Protein AF-A0A7I7QFI6-F1 (afdb_monomer_lite)

Structure (mmCIF, N/CA/C/O backbone):
data_AF-A0A7I7QFI6-F1
#
_entry.id   AF-A0A7I7QFI6-F1
#
loop_
_atom_site.group_PDB
_atom_site.id
_atom_site.type_symbol
_atom_site.label_atom_id
_atom_site.label_alt_id
_atom_site.label_comp_id
_atom_site.label_asym_id
_atom_site.label_entity_id
_atom_site.label_seq_id
_atom_site.pdbx_PDB_ins_code
_atom_site.Cartn_x
_atom_site.Cartn_y
_atom_site.Cartn_z
_atom_site.occupancy
_atom_site.B_iso_or_equiv
_atom_site.auth_seq_id
_atom_site.auth_comp_id
_atom_site.auth_asym_id
_atom_site.auth_atom_id
_atom_site.pdbx_PDB_model_num
ATOM 1 N N . MET A 1 1 ? 10.145 26.259 -17.232 1.00 40.12 1 MET A N 1
ATOM 2 C CA . MET A 1 1 ? 8.789 25.990 -16.699 1.00 40.12 1 MET A CA 1
ATOM 3 C C . MET A 1 1 ? 8.577 24.484 -16.682 1.00 40.12 1 MET A C 1
ATOM 5 O O . MET A 1 1 ? 8.785 23.851 -17.707 1.00 40.12 1 MET A O 1
ATOM 9 N N . ARG A 1 2 ? 8.274 23.897 -15.518 1.00 49.97 2 ARG A N 1
ATOM 10 C CA . ARG A 1 2 ? 8.031 22.451 -15.357 1.00 49.97 2 ARG A CA 1
ATOM 11 C C . ARG A 1 2 ? 6.592 22.173 -15.803 1.00 49.97 2 ARG A C 1
ATOM 13 O O . ARG A 1 2 ? 5.694 22.832 -15.289 1.00 49.97 2 ARG A O 1
ATOM 20 N N . GLN A 1 3 ? 6.377 21.270 -16.761 1.00 49.00 3 GLN A N 1
ATOM 21 C CA . GLN A 1 3 ? 5.013 20.886 -17.136 1.00 49.00 3 GLN A CA 1
ATOM 22 C C . GLN A 1 3 ? 4.331 20.187 -15.945 1.00 49.00 3 GLN A C 1
ATOM 24 O O . GLN A 1 3 ? 4.987 19.384 -15.274 1.00 49.00 3 GLN A O 1
ATOM 29 N N . PRO A 1 4 ? 3.060 20.507 -15.644 1.00 54.34 4 PRO A N 1
ATOM 30 C CA . PRO A 1 4 ? 2.305 19.799 -14.617 1.00 54.34 4 PRO A CA 1
ATOM 31 C C . PRO A 1 4 ? 2.143 18.332 -15.028 1.00 54.34 4 PRO A C 1
ATOM 33 O O . PRO A 1 4 ? 1.830 18.041 -16.182 1.00 54.34 4 PRO A O 1
ATOM 36 N N . VAL A 1 5 ? 2.384 17.402 -14.099 1.00 63.78 5 VAL A N 1
ATOM 37 C CA . VAL A 1 5 ? 2.100 15.986 -14.345 1.00 63.78 5 VAL A CA 1
ATOM 38 C C . VAL A 1 5 ? 0.590 15.817 -14.348 1.00 63.78 5 VAL A C 1
ATOM 40 O O . VAL A 1 5 ? -0.076 16.108 -13.357 1.00 63.78 5 VAL A O 1
ATOM 43 N N . ASP A 1 6 ? 0.051 15.350 -15.469 1.00 77.31 6 ASP A N 1
ATOM 44 C CA . ASP A 1 6 ? -1.368 15.047 -15.578 1.00 77.31 6 ASP A CA 1
ATOM 45 C C . ASP A 1 6 ? -1.687 13.732 -14.850 1.00 77.31 6 ASP A C 1
ATOM 47 O O . ASP A 1 6 ? -1.666 12.647 -15.434 1.00 77.31 6 ASP A O 1
ATOM 51 N N . THR A 1 7 ? -1.959 13.823 -13.547 1.00 84.50 7 THR A N 1
ATOM 52 C CA . THR A 1 7 ? -2.405 12.682 -12.734 1.00 84.50 7 THR A CA 1
ATOM 53 C C . THR A 1 7 ? -3.861 12.300 -13.006 1.00 84.50 7 THR A C 1
ATOM 55 O O . THR A 1 7 ? -4.284 11.206 -12.624 1.00 84.50 7 THR A O 1
ATOM 58 N N . SER A 1 8 ? -4.629 13.146 -13.709 1.00 85.81 8 SER A N 1
ATOM 59 C CA . SER A 1 8 ? -6.053 12.912 -13.976 1.00 85.81 8 SER A CA 1
ATOM 60 C C . SER A 1 8 ? -6.285 11.668 -14.838 1.00 85.81 8 SER A C 1
ATOM 62 O O . SER A 1 8 ? -7.269 10.953 -14.635 1.00 85.81 8 SER A O 1
ATOM 64 N N . ARG A 1 9 ? -5.320 11.323 -15.701 1.00 92.12 9 ARG A N 1
ATOM 65 C CA . ARG A 1 9 ? -5.340 10.109 -16.534 1.00 92.12 9 ARG A CA 1
ATOM 66 C C . ARG A 1 9 ? -5.406 8.802 -15.739 1.00 92.12 9 ARG A C 1
ATOM 68 O O . ARG A 1 9 ? -5.869 7.795 -16.265 1.00 92.12 9 ARG A O 1
ATOM 75 N N . PHE A 1 10 ? -4.951 8.795 -14.483 1.00 95.50 10 PHE A N 1
ATOM 76 C CA . PHE A 1 10 ? -4.969 7.604 -13.626 1.00 95.50 10 PHE A CA 1
ATOM 77 C C . PHE A 1 10 ? -6.258 7.466 -12.814 1.00 95.50 10 PHE A C 1
ATOM 79 O O . PHE A 1 10 ? -6.498 6.418 -12.214 1.00 95.50 10 PHE A O 1
ATOM 86 N N . ARG A 1 11 ? -7.112 8.493 -12.807 1.00 94.50 11 ARG A N 1
ATOM 87 C CA . ARG A 1 11 ? -8.367 8.495 -12.051 1.00 94.50 11 ARG A CA 1
ATOM 88 C C . ARG A 1 11 ? -9.310 7.341 -12.429 1.00 94.50 11 ARG A C 1
ATOM 90 O O . ARG A 1 11 ? -9.847 6.736 -11.503 1.00 94.50 11 ARG A O 1
ATOM 97 N N . PRO A 1 12 ? -9.499 6.970 -13.714 1.00 96.19 12 PRO A N 1
ATOM 98 C CA . PRO A 1 12 ? -10.343 5.825 -14.066 1.00 96.19 12 PRO A CA 1
ATOM 99 C C . PRO A 1 12 ? -9.809 4.499 -13.512 1.00 96.19 12 PRO A C 1
ATOM 101 O O . PRO A 1 12 ? -10.585 3.690 -13.005 1.00 96.19 12 PRO A O 1
ATOM 104 N N . LEU A 1 13 ? -8.485 4.297 -13.553 1.00 96.56 13 LEU A N 1
ATOM 105 C CA . LEU A 1 13 ? -7.834 3.117 -12.978 1.00 96.56 13 LEU A CA 1
ATOM 106 C C . LEU A 1 13 ? -8.049 3.067 -11.463 1.00 96.56 13 LEU A C 1
ATOM 108 O O . LEU A 1 13 ? -8.511 2.051 -10.951 1.00 96.56 13 LEU A O 1
ATOM 112 N N . ALA A 1 14 ? -7.758 4.168 -10.764 1.00 97.31 14 ALA A N 1
ATOM 113 C CA . ALA A 1 14 ? -7.923 4.260 -9.317 1.00 97.31 14 ALA A CA 1
ATOM 114 C C . ALA A 1 14 ? -9.367 3.969 -8.897 1.00 97.31 14 ALA A C 1
ATOM 116 O O . ALA A 1 14 ? -9.587 3.142 -8.021 1.00 97.31 14 ALA A O 1
ATOM 117 N N . HIS A 1 15 ? -10.344 4.594 -9.562 1.00 96.62 15 HIS A N 1
ATOM 118 C CA . HIS A 1 15 ? -11.765 4.384 -9.287 1.00 96.62 15 HIS A CA 1
ATOM 119 C C . HIS A 1 15 ? -12.165 2.917 -9.474 1.00 96.62 15 HIS A C 1
ATOM 121 O O . HIS A 1 15 ? -12.796 2.328 -8.600 1.00 96.62 15 HIS A O 1
ATOM 127 N N . THR A 1 16 ? -11.794 2.330 -10.614 1.00 97.00 16 THR A N 1
ATOM 128 C CA . THR A 1 16 ? -12.190 0.961 -10.971 1.00 97.00 16 THR A CA 1
ATOM 129 C C . THR A 1 16 ? -11.594 -0.051 -10.000 1.00 97.00 16 THR A C 1
ATOM 131 O O . THR A 1 16 ? -12.309 -0.916 -9.506 1.00 97.00 16 THR A O 1
ATOM 134 N N . VAL A 1 17 ? -10.303 0.083 -9.679 1.00 98.12 17 VAL A N 1
ATOM 135 C CA . VAL A 1 17 ? -9.615 -0.824 -8.750 1.00 98.12 17 VAL A CA 1
ATOM 136 C C . VAL A 1 17 ? -10.116 -0.640 -7.321 1.00 98.12 17 VAL A C 1
ATOM 138 O O . VAL A 1 17 ? -10.355 -1.635 -6.649 1.00 98.12 17 VAL A O 1
ATOM 141 N N . ALA A 1 18 ? -10.299 0.604 -6.863 1.00 97.44 18 ALA A N 1
ATOM 142 C CA . ALA A 1 18 ? -10.762 0.899 -5.508 1.00 97.44 18 ALA A CA 1
ATOM 143 C C . ALA A 1 18 ? -12.232 0.507 -5.269 1.00 97.44 18 ALA A C 1
ATOM 145 O O . ALA A 1 18 ? -12.661 0.427 -4.120 1.00 97.44 18 ALA A O 1
ATOM 146 N N . GLY A 1 19 ? -13.021 0.337 -6.338 1.00 96.56 19 GLY A N 1
ATOM 147 C CA . GLY A 1 19 ? -14.469 0.120 -6.263 1.00 96.56 19 GLY A CA 1
ATOM 148 C C . GLY A 1 19 ? -15.252 1.338 -5.755 1.00 96.56 19 GLY A C 1
ATOM 149 O O . GLY A 1 19 ? -1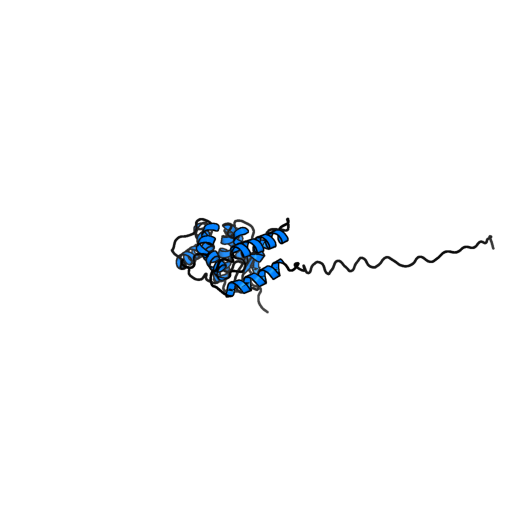6.436 1.225 -5.445 1.00 96.56 19 GLY A O 1
ATOM 150 N N . LYS A 1 20 ? -14.601 2.501 -5.643 1.00 94.62 20 LYS A N 1
ATOM 151 C CA . LYS A 1 20 ? -15.190 3.758 -5.173 1.00 94.62 20 LYS A CA 1
ATOM 152 C C . LYS A 1 20 ? -14.461 4.962 -5.781 1.00 94.62 20 LYS A C 1
ATOM 154 O O . LYS A 1 20 ? -13.307 4.830 -6.197 1.00 94.62 20 LYS A O 1
ATOM 159 N N . PRO A 1 21 ? -15.079 6.155 -5.802 1.00 94.56 21 PRO A N 1
ATOM 160 C CA . PRO A 1 21 ? -14.396 7.369 -6.228 1.00 94.56 21 PRO A CA 1
ATOM 161 C C . PRO A 1 21 ? -13.148 7.642 -5.378 1.00 94.56 21 PRO A C 1
ATOM 163 O O . PRO A 1 21 ? -13.246 7.814 -4.167 1.00 94.56 21 PRO A O 1
ATOM 166 N N . ILE A 1 22 ? -11.989 7.711 -6.034 1.00 94.88 22 ILE A N 1
ATOM 167 C CA . ILE A 1 22 ? -10.711 8.113 -5.441 1.00 94.88 22 ILE A CA 1
ATOM 168 C C . ILE A 1 22 ? -10.043 9.154 -6.337 1.00 94.88 22 ILE A C 1
ATOM 170 O O . ILE A 1 22 ? -10.088 9.057 -7.569 1.00 94.88 22 ILE A O 1
ATOM 174 N N . GLN A 1 23 ? -9.432 10.165 -5.720 1.00 95.31 23 GLN A N 1
ATOM 175 C CA . GLN A 1 23 ? -8.626 11.156 -6.431 1.00 95.31 23 GLN A CA 1
ATOM 176 C C . GLN A 1 23 ? -7.194 10.653 -6.629 1.00 95.31 23 GLN A C 1
ATOM 178 O O . GLN A 1 23 ? -6.670 9.909 -5.808 1.00 95.31 23 GLN A O 1
ATOM 183 N N . VAL A 1 24 ? -6.537 11.089 -7.705 1.00 96.94 24 VAL A N 1
ATOM 184 C CA . VAL A 1 24 ? -5.101 10.856 -7.906 1.00 96.94 24 VAL A CA 1
ATOM 185 C C . VAL A 1 24 ? -4.419 12.205 -8.049 1.00 96.94 24 VAL A C 1
ATOM 187 O O . VAL A 1 24 ? -4.731 12.973 -8.963 1.00 96.94 24 VAL A O 1
ATOM 190 N N . ILE A 1 25 ? -3.504 12.496 -7.133 1.00 95.62 25 ILE A N 1
ATOM 191 C CA . ILE A 1 25 ? -2.885 13.811 -6.973 1.00 95.62 25 ILE A CA 1
ATOM 192 C C . ILE A 1 25 ? -1.365 13.640 -7.006 1.00 95.62 25 ILE A C 1
ATOM 194 O O . ILE A 1 25 ? -0.829 12.629 -6.549 1.00 95.62 25 ILE A O 1
ATOM 198 N N . GLU A 1 26 ? -0.659 14.624 -7.562 1.00 94.31 26 GLU A N 1
ATOM 199 C CA . GLU A 1 26 ? 0.800 14.662 -7.479 1.00 94.31 26 GLU A CA 1
ATOM 200 C C . GLU A 1 26 ? 1.227 14.823 -6.008 1.00 94.31 26 GLU A C 1
ATOM 202 O O . GLU A 1 26 ? 0.830 15.770 -5.328 1.00 94.31 26 GLU A O 1
ATOM 207 N N . GLY A 1 27 ? 2.016 13.872 -5.515 1.00 91.06 27 GLY A N 1
ATOM 208 C CA . GLY A 1 27 ? 2.590 13.878 -4.175 1.00 91.06 27 GLY A CA 1
ATOM 209 C C . GLY A 1 27 ? 3.952 14.568 -4.140 1.00 91.06 27 GLY A C 1
ATOM 210 O O . GLY A 1 27 ? 4.690 14.581 -5.124 1.00 91.06 27 GLY A O 1
ATOM 211 N N . ASN A 1 28 ? 4.297 15.123 -2.980 1.00 89.62 28 ASN A N 1
ATOM 212 C CA . ASN A 1 28 ? 5.610 15.712 -2.700 1.00 89.62 28 ASN A CA 1
ATOM 213 C C . ASN A 1 28 ? 6.589 14.737 -2.025 1.00 89.62 28 ASN A C 1
ATOM 215 O O . ASN A 1 28 ? 7.752 15.083 -1.831 1.00 89.62 28 ASN A O 1
ATOM 219 N N . GLU A 1 29 ? 6.113 13.559 -1.629 1.00 92.75 29 GLU A N 1
ATOM 220 C CA . GLU A 1 29 ? 6.935 12.513 -1.032 1.00 92.75 29 GLU A CA 1
ATOM 221 C C . GLU A 1 29 ? 7.596 11.635 -2.098 1.00 92.75 29 GLU A C 1
ATOM 223 O O . GLU A 1 29 ? 7.206 11.662 -3.261 1.00 92.75 29 GLU A O 1
ATOM 228 N N . GLU A 1 30 ? 8.590 10.847 -1.690 1.00 93.31 30 GLU A N 1
ATOM 229 C CA . GLU A 1 30 ? 9.342 9.949 -2.573 1.00 93.31 30 GLU A CA 1
ATOM 230 C C . GLU A 1 30 ? 8.534 8.722 -3.013 1.00 93.31 30 GLU A C 1
ATOM 232 O O . GLU A 1 30 ? 8.628 8.295 -4.161 1.00 93.31 30 GLU A O 1
ATOM 237 N N . LEU A 1 31 ? 7.704 8.179 -2.118 1.00 96.69 31 LEU A N 1
ATOM 238 C CA . LEU A 1 31 ? 6.892 6.990 -2.360 1.00 96.69 31 LEU A CA 1
ATOM 239 C C . LEU A 1 31 ? 5.408 7.345 -2.408 1.00 96.69 31 LEU A C 1
ATOM 241 O O . LEU A 1 31 ? 4.936 8.227 -1.689 1.00 96.69 31 LEU A O 1
ATOM 245 N N . ALA A 1 32 ? 4.655 6.619 -3.235 1.00 97.62 32 ALA A N 1
ATOM 246 C CA . ALA A 1 32 ? 3.210 6.788 -3.295 1.00 97.62 32 ALA A CA 1
ATOM 247 C C . ALA A 1 32 ? 2.540 6.348 -1.988 1.00 97.62 32 ALA A C 1
ATOM 249 O O . ALA A 1 32 ? 2.990 5.404 -1.342 1.00 97.62 32 ALA A O 1
ATOM 250 N N . TYR A 1 33 ? 1.437 6.987 -1.622 1.00 97.94 33 TYR A N 1
ATOM 251 C CA . TYR A 1 33 ? 0.617 6.579 -0.482 1.00 97.94 33 TYR A CA 1
ATOM 252 C C . TYR A 1 33 ? -0.841 6.982 -0.703 1.00 97.94 33 TYR A C 1
ATOM 254 O O . TYR A 1 33 ? -1.165 7.725 -1.632 1.00 97.94 33 TYR A O 1
ATOM 262 N N . THR A 1 34 ? -1.726 6.518 0.170 1.00 97.25 34 THR A N 1
ATOM 263 C CA . THR A 1 34 ? -3.126 6.941 0.210 1.00 97.25 34 THR A CA 1
ATOM 264 C C . THR A 1 34 ? -3.533 7.359 1.618 1.00 97.25 34 THR A C 1
ATOM 266 O O . THR A 1 34 ? -2.939 6.917 2.602 1.00 97.25 34 THR A O 1
ATOM 269 N N . ASP A 1 35 ? -4.534 8.230 1.699 1.00 94.25 35 ASP A N 1
ATOM 270 C CA . ASP A 1 35 ? -5.294 8.534 2.916 1.00 94.25 35 ASP A CA 1
ATOM 271 C C . ASP A 1 35 ? -6.681 7.856 2.918 1.00 94.25 35 ASP A C 1
ATOM 273 O O . ASP A 1 35 ? -7.483 8.077 3.817 1.00 94.25 35 ASP A O 1
ATOM 277 N N . GLY A 1 36 ? -6.970 7.012 1.920 1.00 92.94 36 GLY A N 1
ATOM 278 C CA . GLY A 1 36 ? -8.249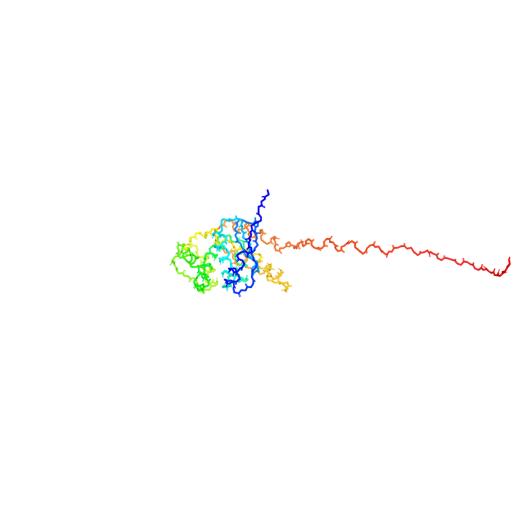 6.321 1.752 1.00 92.94 36 GLY A CA 1
ATOM 279 C C . GLY A 1 36 ? -9.260 7.043 0.854 1.00 92.94 36 GLY A C 1
ATOM 280 O O . GLY A 1 36 ? -10.213 6.396 0.402 1.00 92.94 36 GLY A O 1
ATOM 281 N N . GLU A 1 37 ? -9.046 8.325 0.544 1.00 93.50 37 GLU A N 1
ATOM 282 C CA . GLU A 1 37 ? -9.874 9.137 -0.368 1.00 93.50 37 GLU A CA 1
ATOM 283 C C . GLU A 1 37 ? -9.090 9.607 -1.602 1.00 93.50 37 GLU A C 1
ATOM 285 O O . GLU A 1 37 ? -9.624 9.709 -2.712 1.00 93.50 37 GLU A O 1
ATOM 290 N N . SER A 1 38 ? -7.799 9.858 -1.412 1.00 95.69 38 SER A N 1
ATOM 291 C CA . SER A 1 38 ? -6.847 10.306 -2.414 1.00 95.69 38 SER A CA 1
ATOM 292 C C . SER A 1 38 ? -5.629 9.390 -2.436 1.00 95.69 38 SER A C 1
ATOM 294 O O . SER A 1 38 ? -5.190 8.849 -1.418 1.00 95.69 38 SER A O 1
ATOM 296 N N . ILE A 1 39 ? -5.056 9.217 -3.622 1.00 97.62 39 ILE A N 1
ATOM 297 C CA . ILE A 1 39 ? -3.757 8.583 -3.825 1.00 97.62 39 ILE A CA 1
ATOM 298 C C . ILE A 1 39 ? -2.776 9.676 -4.235 1.00 97.62 39 ILE A C 1
ATOM 300 O O . ILE A 1 39 ? -2.971 10.359 -5.243 1.00 97.62 39 ILE A O 1
ATOM 304 N N . PHE A 1 40 ? -1.713 9.820 -3.453 1.00 97.00 40 PHE A N 1
ATOM 305 C CA . PHE A 1 40 ? -0.624 10.756 -3.685 1.00 97.00 40 PHE A CA 1
ATOM 306 C C . PHE A 1 40 ? 0.498 10.012 -4.392 1.00 97.00 40 PHE A C 1
ATOM 308 O O . PHE A 1 40 ? 1.016 9.025 -3.868 1.00 97.00 40 PHE A O 1
ATOM 315 N N . VAL A 1 41 ? 0.860 10.462 -5.590 1.00 96.50 41 VAL A N 1
ATOM 316 C CA . VAL A 1 41 ? 1.825 9.767 -6.449 1.00 96.50 41 VAL A CA 1
ATOM 317 C C . VAL A 1 41 ? 3.011 10.685 -6.737 1.00 96.50 41 VAL A C 1
ATOM 319 O O . VAL A 1 41 ? 2.795 11.788 -7.246 1.00 96.50 41 VAL A O 1
ATOM 322 N N . PRO A 1 42 ? 4.257 10.262 -6.459 1.00 94.44 42 PRO A N 1
ATOM 323 C CA . PRO A 1 42 ? 5.441 11.035 -6.813 1.00 94.44 42 PRO A CA 1
ATOM 324 C C . PRO A 1 42 ? 5.559 11.213 -8.328 1.00 94.44 42 PRO A C 1
ATOM 326 O O . PRO A 1 42 ? 5.000 10.455 -9.133 1.00 94.44 42 PRO A O 1
ATOM 329 N N . ARG A 1 43 ? 6.370 12.185 -8.744 1.00 91.00 43 ARG A N 1
ATOM 330 C CA . ARG A 1 43 ? 6.822 12.246 -10.135 1.00 91.00 43 ARG A CA 1
ATOM 331 C C . ARG A 1 43 ? 7.768 11.084 -10.419 1.00 91.00 43 ARG A C 1
ATOM 333 O O . ARG A 1 43 ? 8.865 11.031 -9.880 1.00 91.00 43 ARG A O 1
ATOM 340 N N . SER A 1 44 ? 7.352 10.188 -11.302 1.00 90.56 44 SER A N 1
ATOM 341 C CA . SER A 1 44 ? 8.132 9.030 -11.739 1.00 90.56 44 SER A CA 1
ATOM 342 C C . SER A 1 44 ? 7.699 8.623 -13.156 1.00 90.56 44 SER A C 1
ATOM 344 O O . SER A 1 44 ? 6.746 9.201 -13.692 1.00 90.56 44 SER A O 1
ATOM 346 N N . PRO A 1 45 ? 8.396 7.683 -13.822 1.00 92.25 45 PRO A N 1
ATOM 347 C CA . PRO A 1 45 ? 7.966 7.182 -15.125 1.00 92.25 45 PRO A CA 1
ATOM 348 C C . PRO A 1 45 ? 6.523 6.653 -15.095 1.00 92.25 45 PRO A C 1
ATOM 350 O O . PRO A 1 45 ? 6.092 6.072 -14.101 1.00 92.25 45 PRO A O 1
ATOM 353 N N . ASP A 1 46 ? 5.784 6.791 -16.201 1.00 90.62 46 ASP A N 1
ATOM 354 C CA . ASP A 1 46 ? 4.344 6.470 -16.256 1.00 90.62 46 ASP A CA 1
ATOM 355 C C . ASP A 1 46 ? 4.004 5.060 -15.745 1.00 90.62 46 ASP A C 1
ATOM 357 O O . ASP A 1 46 ? 3.044 4.875 -14.999 1.00 90.62 46 ASP A O 1
ATOM 361 N N . HIS A 1 47 ? 4.824 4.065 -16.089 1.00 90.88 47 HIS A N 1
ATOM 362 C CA . HIS A 1 47 ? 4.612 2.687 -15.653 1.00 90.88 47 HIS A CA 1
ATOM 363 C C . HIS A 1 47 ? 4.796 2.499 -14.135 1.00 90.88 47 HIS A C 1
ATOM 365 O O . HIS A 1 47 ? 4.107 1.666 -13.548 1.00 90.88 47 HIS A O 1
ATOM 371 N N . PHE A 1 48 ? 5.673 3.279 -13.486 1.00 92.81 48 PHE A N 1
ATOM 372 C CA . PHE A 1 48 ? 5.805 3.303 -12.024 1.00 92.81 48 PHE A CA 1
ATOM 373 C C . PHE A 1 48 ? 4.574 3.941 -11.385 1.00 92.81 48 PHE A C 1
ATOM 375 O O . PHE A 1 48 ? 4.006 3.372 -10.458 1.00 92.81 48 PHE A O 1
ATOM 382 N N . GLN A 1 49 ? 4.118 5.079 -11.915 1.00 94.62 49 GLN A N 1
ATOM 383 C CA . GLN A 1 49 ? 2.927 5.768 -11.409 1.00 94.62 49 GLN A CA 1
ATOM 384 C C . GLN A 1 49 ? 1.676 4.894 -11.529 1.00 94.62 49 GLN A C 1
ATOM 386 O O . GLN A 1 49 ? 0.915 4.768 -10.575 1.00 94.62 49 GLN A O 1
ATOM 391 N N . ARG A 1 50 ? 1.490 4.229 -12.673 1.00 95.62 50 ARG A N 1
ATOM 392 C CA . ARG A 1 50 ? 0.374 3.306 -12.909 1.00 95.62 50 ARG A CA 1
ATOM 393 C C . ARG A 1 50 ? 0.381 2.134 -11.929 1.00 95.62 50 ARG A C 1
ATOM 395 O O . ARG A 1 50 ? -0.665 1.810 -11.371 1.00 95.62 50 ARG A O 1
ATOM 402 N N . ALA A 1 51 ? 1.547 1.521 -11.712 1.00 96.38 51 ALA A N 1
ATOM 403 C CA . ALA A 1 51 ? 1.701 0.420 -10.766 1.00 96.38 51 ALA A CA 1
ATOM 404 C C . ALA A 1 51 ? 1.446 0.874 -9.320 1.00 96.38 51 ALA A C 1
ATOM 406 O O . ALA A 1 51 ? 0.744 0.185 -8.585 1.00 96.38 51 ALA A O 1
ATOM 407 N N . ALA A 1 52 ? 1.925 2.063 -8.946 1.00 97.19 52 ALA A N 1
ATOM 408 C CA . ALA A 1 52 ? 1.691 2.656 -7.634 1.00 97.19 52 ALA A CA 1
ATOM 409 C C . ALA A 1 52 ? 0.219 2.996 -7.386 1.00 97.19 52 ALA A C 1
ATOM 411 O O . ALA A 1 52 ? -0.315 2.686 -6.323 1.00 97.19 52 ALA A O 1
ATOM 412 N N . VAL A 1 53 ? -0.470 3.569 -8.377 1.00 97.94 53 VAL A N 1
ATOM 413 C CA . VAL A 1 53 ? -1.915 3.823 -8.295 1.00 97.94 53 VAL A CA 1
ATOM 414 C C . VAL A 1 53 ? -2.683 2.515 -8.144 1.00 97.94 53 VAL A C 1
ATOM 416 O O . VAL A 1 53 ? -3.553 2.430 -7.282 1.00 97.94 53 VAL A O 1
ATOM 419 N N . ALA A 1 54 ? -2.349 1.487 -8.931 1.00 98.12 54 ALA A N 1
ATOM 420 C CA . ALA A 1 54 ? -2.973 0.172 -8.804 1.00 98.12 54 ALA A CA 1
ATOM 421 C C . ALA A 1 54 ? -2.723 -0.445 -7.416 1.00 98.12 54 ALA A C 1
ATOM 423 O O . ALA A 1 54 ? -3.670 -0.926 -6.799 1.00 98.12 54 ALA A O 1
ATOM 424 N N . ALA A 1 55 ? -1.492 -0.362 -6.894 1.00 98.38 55 ALA A N 1
ATOM 425 C CA . ALA A 1 55 ? -1.146 -0.856 -5.562 1.00 98.38 55 ALA A CA 1
ATOM 426 C C . ALA A 1 55 ? -1.990 -0.165 -4.487 1.00 98.38 55 ALA A C 1
ATOM 428 O O . ALA A 1 55 ? -2.735 -0.826 -3.767 1.00 98.38 55 ALA A O 1
ATOM 429 N N . GLN A 1 56 ? -1.944 1.164 -4.424 1.00 98.44 56 GLN A N 1
ATOM 430 C CA . GLN A 1 56 ? -2.624 1.932 -3.382 1.00 98.44 56 GLN A CA 1
ATOM 431 C C . GLN A 1 56 ? -4.153 1.807 -3.478 1.00 98.44 56 GLN A C 1
ATOM 433 O O . GLN A 1 56 ? -4.809 1.589 -2.463 1.00 98.44 56 GLN A O 1
ATOM 438 N N . ALA A 1 57 ? -4.726 1.840 -4.687 1.00 98.50 57 ALA A N 1
ATOM 439 C CA . ALA A 1 57 ? -6.160 1.614 -4.886 1.00 98.50 57 ALA A CA 1
ATOM 440 C C . ALA A 1 57 ? -6.586 0.200 -4.458 1.00 98.50 57 ALA A C 1
ATOM 442 O O . ALA A 1 57 ? -7.643 0.035 -3.851 1.00 98.50 57 ALA A O 1
ATOM 443 N N . SER A 1 58 ? -5.754 -0.812 -4.730 1.00 98.44 58 SER A N 1
ATOM 444 C CA . SER A 1 58 ? -6.044 -2.198 -4.356 1.00 98.44 58 SER A CA 1
ATOM 445 C C . SER A 1 58 ? -6.085 -2.387 -2.840 1.00 98.44 58 SER A C 1
ATOM 447 O O . SER A 1 58 ? -7.012 -3.021 -2.345 1.00 98.44 58 SER A O 1
ATOM 449 N N . LEU A 1 59 ? -5.158 -1.761 -2.102 1.00 98.44 59 LEU A N 1
ATOM 450 C CA . LEU A 1 59 ? -5.133 -1.771 -0.634 1.00 98.44 59 LEU A CA 1
ATOM 451 C C . LEU A 1 59 ? -6.404 -1.152 -0.042 1.00 98.44 59 LEU A C 1
ATOM 453 O O . LEU A 1 59 ? -6.946 -1.660 0.940 1.00 98.44 59 LEU A O 1
ATOM 457 N N . VAL A 1 60 ? -6.913 -0.078 -0.659 1.00 97.62 60 VAL A N 1
ATOM 458 C CA . VAL A 1 60 ? -8.192 0.515 -0.253 1.00 97.62 60 VAL A CA 1
ATOM 459 C C . VAL A 1 60 ? -9.350 -0.449 -0.521 1.00 97.62 60 VAL A C 1
ATOM 461 O O . VAL A 1 60 ? -10.162 -0.672 0.374 1.00 97.62 60 VAL A O 1
ATOM 464 N N . ALA A 1 61 ? -9.412 -1.047 -1.714 1.00 97.81 61 ALA A N 1
ATOM 465 C CA . ALA A 1 61 ? -10.485 -1.966 -2.097 1.00 97.81 61 ALA A CA 1
ATOM 466 C C . ALA A 1 61 ? -10.580 -3.196 -1.189 1.00 97.81 61 ALA A C 1
ATOM 468 O O . ALA A 1 61 ? -11.679 -3.641 -0.868 1.00 97.81 61 ALA A O 1
ATOM 469 N N . VAL A 1 62 ? -9.439 -3.746 -0.759 1.00 97.12 62 VAL A N 1
ATOM 470 C CA . VAL A 1 62 ? -9.418 -4.941 0.096 1.00 97.12 62 VAL A CA 1
ATOM 471 C C . VAL A 1 62 ? -9.416 -4.636 1.594 1.00 97.12 62 VAL A C 1
ATOM 473 O O . VAL A 1 62 ? -9.248 -5.563 2.391 1.00 97.12 62 VAL A O 1
ATOM 476 N N . GLY A 1 63 ? -9.578 -3.370 1.988 1.00 95.44 63 GLY A N 1
ATOM 477 C CA . GLY A 1 63 ? -9.678 -2.973 3.393 1.00 95.44 63 GLY A CA 1
ATOM 478 C C . GLY A 1 63 ? -8.388 -3.182 4.192 1.00 95.44 63 GLY A C 1
ATOM 479 O O . GLY A 1 63 ? -8.443 -3.583 5.350 1.00 95.44 63 GLY A O 1
ATOM 480 N N . SER A 1 64 ? -7.221 -2.923 3.596 1.00 97.00 64 SER A N 1
ATOM 481 C CA . SER A 1 64 ? -5.910 -3.119 4.243 1.00 97.00 64 SER A CA 1
ATOM 482 C C . SER A 1 64 ? -5.615 -2.165 5.404 1.00 97.00 64 SER A C 1
ATOM 484 O O . SER A 1 64 ? -4.636 -2.357 6.126 1.00 97.00 64 SER A O 1
ATOM 486 N N . PHE A 1 65 ? -6.424 -1.122 5.583 1.00 95.81 65 PHE A N 1
ATOM 487 C CA . PHE A 1 65 ? -6.173 -0.042 6.537 1.00 95.81 65 PHE A CA 1
ATOM 488 C C . PHE A 1 65 ? -7.062 -0.121 7.782 1.00 95.81 65 PHE A C 1
ATOM 490 O O . PHE A 1 65 ? -7.577 0.894 8.245 1.00 95.81 65 PHE A O 1
ATOM 497 N N . ASP A 1 66 ? -7.247 -1.328 8.323 1.00 93.62 66 ASP A N 1
ATOM 498 C CA . ASP A 1 66 ? -7.932 -1.521 9.603 1.00 93.62 66 ASP A CA 1
ATOM 499 C C . ASP A 1 66 ? -7.290 -0.663 10.708 1.00 93.62 66 ASP A C 1
ATOM 501 O O . ASP A 1 66 ? -6.063 -0.630 10.857 1.00 93.62 66 ASP A O 1
ATOM 505 N N . ARG A 1 67 ? -8.122 0.024 11.500 1.00 90.94 67 ARG A N 1
ATOM 506 C CA . ARG A 1 67 ? -7.672 0.989 12.513 1.00 90.94 67 ARG A CA 1
ATOM 507 C C . ARG A 1 67 ? -6.747 0.350 13.549 1.00 90.94 67 ARG A C 1
ATOM 509 O O . ARG A 1 67 ? -5.718 0.936 13.886 1.00 90.94 67 ARG A O 1
ATOM 516 N N . HIS A 1 68 ? -7.069 -0.854 14.021 1.00 90.31 68 HIS A N 1
ATOM 517 C CA . HIS A 1 68 ? -6.263 -1.555 15.020 1.00 90.31 68 HIS A CA 1
ATOM 518 C C . HIS A 1 68 ? -4.931 -2.049 14.450 1.00 90.31 68 HIS A C 1
ATOM 520 O O . HIS A 1 68 ? -3.960 -2.201 15.194 1.00 90.31 68 HIS A O 1
ATOM 526 N N . ILE A 1 69 ? -4.861 -2.305 13.143 1.00 95.50 69 ILE A N 1
ATOM 527 C CA . ILE A 1 69 ? -3.602 -2.619 12.464 1.00 95.50 69 ILE A CA 1
ATOM 528 C C . ILE A 1 69 ? -2.775 -1.350 12.252 1.00 95.50 69 ILE A C 1
ATOM 530 O O . ILE A 1 69 ? -1.583 -1.357 12.552 1.00 95.50 69 ILE A O 1
ATOM 534 N N . MET A 1 70 ? -3.389 -0.254 11.790 1.00 95.44 70 MET A N 1
ATOM 535 C CA . MET A 1 70 ? -2.698 1.024 11.571 1.00 95.44 70 MET A CA 1
ATOM 536 C C . MET A 1 70 ? -2.037 1.535 12.847 1.00 95.44 70 MET A C 1
ATOM 538 O O . MET A 1 70 ? -0.879 1.940 12.809 1.00 95.44 70 MET A O 1
ATOM 542 N N . VAL A 1 71 ? -2.737 1.441 13.977 1.00 90.75 71 VAL A N 1
ATOM 543 C CA . VAL A 1 71 ? -2.175 1.743 15.296 1.00 90.75 71 VAL A CA 1
ATOM 544 C C . VAL A 1 71 ? -0.921 0.902 15.578 1.00 90.75 71 VAL A C 1
ATOM 546 O O . VAL A 1 71 ? 0.115 1.451 15.929 1.00 90.75 71 VAL A O 1
ATOM 549 N N . ARG A 1 72 ? -0.974 -0.416 15.356 1.00 91.06 72 ARG A N 1
ATOM 550 C CA . ARG A 1 72 ? 0.138 -1.334 15.664 1.00 91.06 72 ARG A CA 1
ATOM 551 C C . ARG A 1 72 ? 1.363 -1.172 14.765 1.00 91.06 72 ARG A C 1
ATOM 553 O O . ARG A 1 72 ? 2.469 -1.460 15.193 1.00 91.06 72 ARG A O 1
ATOM 560 N N . ILE A 1 73 ? 1.185 -0.751 13.515 1.00 94.25 73 ILE A N 1
ATOM 561 C CA . ILE A 1 73 ? 2.309 -0.555 12.582 1.00 94.25 73 ILE A CA 1
ATOM 562 C C . ILE A 1 73 ? 2.816 0.896 12.554 1.00 94.25 73 ILE A C 1
ATOM 564 O O . ILE A 1 73 ? 3.773 1.210 11.836 1.00 94.25 73 ILE A O 1
ATOM 568 N N . ALA A 1 74 ? 2.173 1.804 13.294 1.00 89.31 74 ALA A N 1
ATOM 569 C CA . ALA A 1 74 ? 2.641 3.173 13.454 1.00 89.31 74 ALA A CA 1
ATOM 570 C C . ALA A 1 74 ? 3.980 3.169 14.207 1.00 89.31 74 ALA A C 1
ATOM 572 O O . ALA A 1 74 ? 4.101 2.574 15.267 1.00 89.31 74 ALA A O 1
ATOM 573 N N . GLY A 1 75 ? 5.003 3.804 13.632 1.00 84.50 75 GLY A N 1
ATOM 574 C CA . GLY A 1 75 ? 6.344 3.876 14.239 1.00 84.50 75 GLY A CA 1
ATOM 575 C C . GLY A 1 75 ? 7.231 2.675 13.961 1.00 84.50 75 GLY A C 1
ATOM 576 O O . GLY A 1 75 ? 8.400 2.691 14.304 1.00 84.50 75 GLY A O 1
ATOM 577 N N . HIS 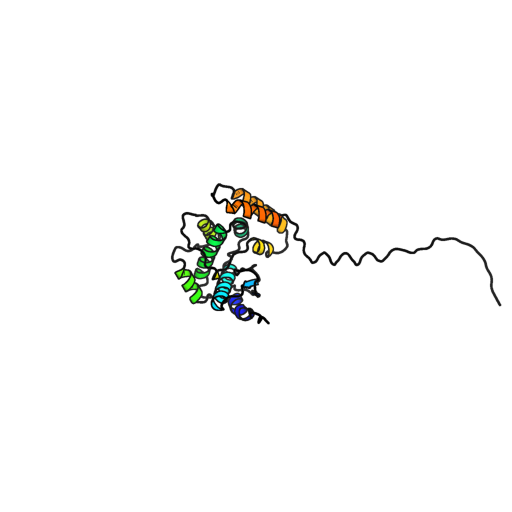A 1 76 ? 6.712 1.663 13.268 1.00 89.69 76 HIS A N 1
ATOM 578 C CA . HIS A 1 76 ? 7.463 0.453 12.957 1.00 89.69 76 HIS A CA 1
ATOM 579 C C . HIS A 1 76 ? 7.752 0.374 11.458 1.00 89.69 76 HIS A C 1
ATOM 581 O O . HIS A 1 76 ? 6.978 -0.205 10.693 1.00 89.69 76 HIS A O 1
ATOM 587 N N . HIS A 1 77 ? 8.852 0.992 11.007 1.00 90.94 77 HIS A N 1
ATOM 588 C CA . HIS A 1 77 ? 9.208 1.056 9.583 1.00 90.94 77 HIS A CA 1
ATOM 589 C C . HIS A 1 77 ? 9.327 -0.335 8.936 1.00 90.94 77 HIS A C 1
ATOM 591 O O . HIS A 1 77 ? 8.657 -0.602 7.933 1.00 90.94 77 HIS A O 1
ATOM 597 N N . SER A 1 78 ? 10.105 -1.237 9.541 1.00 93.00 78 SER A N 1
ATOM 598 C CA . SER A 1 78 ? 10.295 -2.609 9.047 1.00 93.00 78 SER A CA 1
ATOM 599 C C . SER A 1 78 ? 8.980 -3.401 9.013 1.00 93.00 78 SER A C 1
ATOM 601 O O . SER A 1 78 ? 8.608 -3.965 7.978 1.00 93.00 78 SER A O 1
ATOM 603 N N . LEU A 1 79 ? 8.204 -3.358 10.104 1.00 95.88 79 LEU A N 1
ATOM 604 C CA . LEU A 1 79 ? 6.905 -4.032 10.199 1.00 95.88 79 LEU A CA 1
ATOM 605 C C . LEU A 1 79 ? 5.934 -3.545 9.119 1.00 95.88 79 LEU A C 1
ATOM 607 O O . LEU A 1 79 ? 5.300 -4.345 8.433 1.00 95.88 79 LEU A O 1
ATOM 611 N N . ARG A 1 80 ? 5.861 -2.228 8.918 1.00 96.31 80 ARG A N 1
ATOM 612 C CA . ARG A 1 80 ? 4.992 -1.598 7.923 1.00 96.31 80 ARG A CA 1
ATOM 613 C C . ARG A 1 80 ? 5.355 -1.994 6.495 1.00 96.31 80 ARG A C 1
ATOM 615 O O . ARG A 1 80 ? 4.454 -2.225 5.694 1.00 96.31 80 ARG A O 1
ATOM 622 N N . ARG A 1 81 ? 6.648 -2.094 6.169 1.00 97.12 81 ARG A N 1
ATOM 623 C CA . ARG A 1 81 ? 7.119 -2.561 4.852 1.00 97.12 81 ARG A CA 1
ATOM 624 C C . ARG A 1 81 ? 6.722 -4.013 4.597 1.00 97.12 81 ARG A C 1
ATOM 626 O O . ARG A 1 81 ? 6.194 -4.334 3.535 1.00 97.12 81 ARG A O 1
ATOM 633 N N . ARG A 1 82 ? 6.910 -4.880 5.594 1.00 97.88 82 ARG A N 1
ATOM 634 C CA . ARG A 1 82 ? 6.516 -6.295 5.519 1.00 97.88 82 ARG A CA 1
ATOM 635 C C . ARG A 1 82 ? 5.001 -6.450 5.386 1.00 97.88 82 ARG A C 1
ATOM 637 O O . ARG A 1 82 ? 4.538 -7.231 4.558 1.00 97.88 82 ARG A O 1
ATOM 644 N N . TYR A 1 83 ? 4.239 -5.672 6.151 1.00 98.38 83 TYR A N 1
ATOM 645 C CA . TYR A 1 83 ? 2.782 -5.630 6.064 1.00 98.38 83 TYR A CA 1
ATOM 646 C C . TYR A 1 83 ? 2.302 -5.150 4.686 1.00 98.38 83 TYR A C 1
ATOM 648 O O . TYR A 1 83 ? 1.450 -5.799 4.086 1.00 98.38 83 TYR A O 1
ATOM 656 N N . LEU A 1 84 ? 2.898 -4.080 4.139 1.00 98.56 84 LEU A N 1
ATOM 657 C CA . LEU A 1 84 ? 2.592 -3.574 2.796 1.00 98.56 84 LEU A CA 1
ATOM 658 C C . LEU A 1 84 ? 2.751 -4.658 1.727 1.00 98.56 84 LEU A C 1
ATOM 660 O O . LEU A 1 84 ? 1.843 -4.852 0.923 1.00 98.56 84 LEU A O 1
ATOM 664 N N . LEU A 1 85 ? 3.877 -5.379 1.725 1.00 98.38 85 LEU A N 1
ATOM 665 C CA . LEU A 1 85 ? 4.107 -6.443 0.748 1.00 98.38 85 LEU A CA 1
ATOM 666 C C . LEU A 1 85 ? 3.013 -7.518 0.821 1.00 98.38 85 LEU A C 1
ATOM 668 O O . LEU A 1 85 ? 2.442 -7.895 -0.203 1.00 98.38 85 LEU A O 1
ATOM 672 N N . LEU A 1 86 ? 2.721 -7.999 2.030 1.00 98.38 86 LEU A N 1
ATOM 673 C CA . LEU A 1 86 ? 1.728 -9.045 2.269 1.00 98.38 86 LEU A CA 1
ATOM 674 C C . LEU A 1 86 ? 0.320 -8.612 1.851 1.00 98.38 86 LEU A C 1
ATOM 676 O O . LEU A 1 86 ? -0.392 -9.376 1.198 1.00 98.38 86 LEU A O 1
ATOM 680 N N . GLU A 1 87 ? -0.059 -7.375 2.156 1.00 98.62 87 GLU A N 1
ATOM 681 C CA . GLU A 1 87 ? -1.356 -6.839 1.757 1.00 98.62 87 GLU A CA 1
ATOM 682 C C . GLU A 1 87 ? -1.456 -6.604 0.249 1.00 98.62 87 GLU A C 1
ATOM 684 O O . GLU A 1 87 ? -2.498 -6.897 -0.334 1.00 98.62 87 GLU A O 1
ATOM 689 N N . CYS A 1 88 ? -0.385 -6.174 -0.423 1.00 98.31 88 CYS A N 1
ATOM 690 C CA . CYS A 1 88 ? -0.374 -6.089 -1.884 1.00 98.31 88 CYS A CA 1
ATOM 691 C C . CYS A 1 88 ? -0.492 -7.473 -2.543 1.00 98.31 88 CYS A C 1
ATOM 693 O O . CYS A 1 88 ? -1.171 -7.601 -3.562 1.00 98.31 88 CYS A O 1
ATOM 695 N N . LEU A 1 89 ? 0.112 -8.520 -1.967 1.00 97.94 89 LEU A N 1
ATOM 696 C CA . LEU A 1 89 ? -0.054 -9.902 -2.441 1.00 97.94 89 LEU A CA 1
ATOM 697 C C . LEU A 1 89 ? -1.500 -10.378 -2.265 1.00 97.94 89 LEU A C 1
ATOM 699 O O . LEU A 1 89 ? -2.093 -10.925 -3.199 1.00 97.94 89 LEU A O 1
ATOM 703 N N . ARG A 1 90 ? -2.091 -10.119 -1.094 1.00 97.88 90 ARG A N 1
ATOM 704 C CA . ARG A 1 90 ? -3.498 -10.426 -0.809 1.00 97.88 90 ARG A CA 1
ATOM 705 C C . ARG A 1 90 ? -4.438 -9.682 -1.758 1.00 97.88 90 ARG A C 1
ATOM 707 O O . ARG A 1 90 ? -5.354 -10.288 -2.311 1.00 97.88 90 ARG A O 1
ATOM 714 N N . ALA A 1 91 ? -4.178 -8.401 -2.009 1.00 97.94 91 ALA A N 1
ATOM 715 C CA . ALA A 1 91 ? -4.954 -7.585 -2.935 1.00 97.94 91 ALA A CA 1
ATOM 716 C C . ALA A 1 91 ? -4.842 -8.087 -4.382 1.00 97.94 91 ALA A C 1
ATOM 718 O O . ALA A 1 91 ? -5.858 -8.234 -5.062 1.00 97.94 91 ALA A O 1
ATOM 719 N N . ALA A 1 92 ? -3.632 -8.442 -4.829 1.00 97.31 92 ALA A N 1
ATOM 720 C CA . ALA A 1 92 ? -3.404 -9.043 -6.141 1.00 97.31 92 ALA A CA 1
ATOM 721 C C . ALA A 1 92 ? -4.160 -10.366 -6.316 1.00 97.31 92 ALA A C 1
ATOM 723 O O . ALA A 1 92 ? -4.665 -10.645 -7.403 1.00 97.31 92 ALA A O 1
ATOM 724 N N . ALA A 1 93 ? -4.256 -11.173 -5.255 1.00 96.56 93 ALA A N 1
ATOM 725 C CA . ALA A 1 93 ? -4.995 -12.428 -5.270 1.00 96.56 93 ALA A CA 1
ATOM 726 C C . ALA A 1 93 ? -6.520 -12.234 -5.270 1.00 96.56 93 ALA A C 1
ATOM 728 O O . ALA A 1 93 ? -7.218 -12.982 -5.955 1.00 96.56 93 ALA A O 1
ATOM 729 N N . ALA A 1 94 ? -7.028 -11.240 -4.537 1.00 96.88 94 ALA A N 1
ATOM 730 C CA . ALA A 1 94 ? -8.458 -10.958 -4.417 1.00 96.88 94 ALA A CA 1
ATOM 731 C C . ALA A 1 94 ? -9.037 -10.229 -5.643 1.00 96.88 94 ALA A C 1
ATOM 733 O O . ALA A 1 94 ? -10.179 -10.469 -6.023 1.00 96.88 94 ALA A O 1
ATOM 734 N N . LEU A 1 95 ? -8.251 -9.359 -6.286 1.00 97.00 95 LEU A N 1
ATOM 735 C CA . LEU A 1 95 ? -8.708 -8.468 -7.359 1.00 97.00 95 LEU A CA 1
ATOM 736 C C . LEU A 1 95 ? -8.198 -8.879 -8.749 1.00 97.00 95 LEU A C 1
ATOM 738 O O . LEU A 1 95 ? -8.080 -8.034 -9.636 1.00 97.00 95 LEU A O 1
ATOM 742 N N . LYS A 1 96 ? -7.909 -10.169 -8.971 1.00 93.38 96 LYS A N 1
ATOM 743 C CA . LYS A 1 96 ? -7.329 -10.686 -10.232 1.00 93.38 96 LYS A CA 1
ATOM 744 C C . LYS A 1 96 ? -8.093 -10.287 -11.499 1.00 93.38 96 LYS A C 1
ATOM 746 O O . LYS A 1 96 ? -7.484 -10.174 -12.554 1.00 93.38 96 LYS A O 1
ATOM 751 N N . LEU A 1 97 ? -9.412 -10.106 -11.404 1.00 93.25 97 LEU A N 1
ATOM 752 C CA . LEU A 1 97 ? -10.269 -9.741 -12.540 1.00 93.25 97 LEU A CA 1
ATOM 753 C C . LEU A 1 97 ? -10.342 -8.228 -12.795 1.00 93.25 97 LEU A C 1
ATOM 755 O O . LEU A 1 97 ? -10.838 -7.814 -13.838 1.00 93.25 97 LEU A O 1
ATOM 759 N N . VAL A 1 98 ? -9.886 -7.410 -11.844 1.00 95.50 98 VAL A N 1
ATOM 760 C CA . VAL A 1 98 ? -9.990 -5.942 -11.887 1.00 95.50 98 VAL A CA 1
ATOM 761 C C . VAL A 1 98 ? -8.619 -5.296 -12.084 1.00 95.50 98 VAL A C 1
ATOM 763 O O . VAL A 1 98 ? -8.502 -4.254 -12.728 1.00 95.50 98 VAL A O 1
ATOM 766 N N . LEU A 1 99 ? -7.567 -5.903 -11.535 1.00 95.25 99 LEU A N 1
ATOM 767 C CA . LEU A 1 99 ? -6.210 -5.388 -11.649 1.00 95.25 99 LEU A CA 1
ATOM 768 C C . LEU A 1 99 ? -5.630 -5.603 -13.055 1.00 95.25 99 LEU A C 1
ATOM 770 O O . LEU A 1 99 ? -5.894 -6.629 -13.685 1.00 95.25 99 LEU A O 1
ATOM 774 N N . PRO A 1 100 ? -4.776 -4.680 -13.541 1.00 92.81 100 PRO A N 1
ATOM 775 C CA . PRO A 1 100 ? -3.995 -4.918 -14.748 1.00 92.81 100 PRO A CA 1
ATOM 776 C C . PRO A 1 100 ? -3.174 -6.207 -14.622 1.00 92.81 100 PRO A C 1
ATOM 778 O O . PRO A 1 100 ? -2.483 -6.396 -13.623 1.00 92.81 100 PRO A O 1
ATOM 781 N N . LEU A 1 101 ? -3.182 -7.059 -15.652 1.00 92.69 101 LEU A N 1
ATOM 782 C CA . LEU A 1 101 ? -2.462 -8.342 -15.641 1.00 92.69 101 LEU A CA 1
ATOM 783 C C . LEU A 1 101 ? -0.971 -8.182 -15.291 1.00 92.69 101 LEU A C 1
ATOM 785 O O . LEU A 1 101 ? -0.405 -8.976 -14.541 1.00 92.69 101 LEU A O 1
ATOM 789 N N . GLU A 1 102 ? -0.344 -7.115 -15.786 1.00 93.06 102 GLU A N 1
ATOM 790 C CA . GLU A 1 102 ? 1.047 -6.773 -15.477 1.00 93.06 102 GLU A CA 1
ATOM 791 C C . GLU A 1 102 ? 1.299 -6.581 -13.976 1.00 93.06 102 GLU A C 1
ATOM 793 O O . GLU A 1 102 ? 2.375 -6.927 -13.493 1.00 93.06 102 GLU A O 1
ATOM 798 N N . PHE A 1 103 ? 0.325 -6.054 -13.227 1.00 95.12 103 PHE A N 1
ATOM 799 C CA . PHE A 1 103 ? 0.432 -5.884 -11.780 1.00 95.12 103 PHE A CA 1
ATOM 800 C C . PHE A 1 103 ? 0.507 -7.244 -11.084 1.00 95.12 103 PHE A C 1
ATOM 802 O O . PHE A 1 103 ? 1.433 -7.491 -10.315 1.00 95.12 103 PHE A O 1
ATOM 809 N N . SER A 1 104 ? -0.422 -8.151 -11.400 1.00 94.31 104 SER A N 1
ATOM 810 C CA . SER A 1 104 ? -0.431 -9.505 -10.838 1.00 94.31 104 SER A CA 1
ATOM 811 C C . SER A 1 104 ? 0.848 -10.268 -11.186 1.00 94.31 104 SER A C 1
ATOM 813 O O . SER A 1 104 ? 1.450 -10.865 -10.298 1.00 94.31 104 SER A O 1
ATOM 815 N N . ASN A 1 105 ? 1.324 -10.169 -12.432 1.00 94.56 105 ASN A N 1
ATOM 816 C CA . ASN A 1 105 ? 2.576 -10.801 -12.855 1.00 94.56 105 ASN A CA 1
ATOM 817 C C . ASN A 1 105 ? 3.788 -10.263 -12.079 1.00 94.56 105 ASN A C 1
ATOM 819 O O . ASN A 1 105 ? 4.636 -11.043 -11.647 1.00 94.56 105 ASN A O 1
ATOM 823 N N . ARG A 1 106 ? 3.866 -8.943 -11.857 1.00 95.44 106 ARG A N 1
ATOM 824 C CA . ARG A 1 106 ? 4.926 -8.332 -11.038 1.00 95.44 106 ARG A CA 1
ATOM 825 C C . ARG A 1 106 ? 4.868 -8.809 -9.589 1.00 95.44 106 ARG A C 1
ATOM 827 O O . ARG A 1 106 ? 5.914 -9.088 -9.018 1.00 95.44 106 ARG A O 1
ATOM 834 N N . MET A 1 107 ? 3.673 -8.928 -9.008 1.00 96.44 107 MET A N 1
ATOM 835 C CA . MET A 1 107 ? 3.512 -9.428 -7.639 1.00 96.44 107 MET A CA 1
ATOM 836 C C . MET A 1 107 ? 3.966 -10.883 -7.503 1.00 96.44 107 MET A C 1
ATOM 838 O O . MET A 1 107 ? 4.736 -11.188 -6.596 1.00 96.44 107 MET A O 1
ATOM 842 N N . THR A 1 108 ? 3.567 -11.759 -8.431 1.00 94.81 108 THR A N 1
ATOM 843 C CA . THR A 1 108 ? 4.019 -13.161 -8.456 1.00 94.81 108 THR A CA 1
ATOM 844 C C . THR A 1 108 ? 5.531 -13.278 -8.653 1.00 94.81 108 THR A C 1
ATOM 846 O O . THR A 1 108 ? 6.151 -14.150 -8.057 1.00 94.81 108 THR A O 1
ATOM 849 N N . ALA A 1 109 ? 6.145 -12.385 -9.435 1.00 96.00 109 ALA A N 1
ATOM 850 C CA . ALA A 1 109 ? 7.597 -12.362 -9.613 1.00 96.00 109 ALA A CA 1
ATOM 851 C C . ALA A 1 109 ? 8.366 -11.916 -8.353 1.00 96.00 109 ALA A C 1
ATOM 853 O O . ALA A 1 109 ? 9.534 -12.262 -8.204 1.00 96.00 109 ALA A O 1
ATOM 854 N N . ILE A 1 110 ? 7.738 -11.143 -7.458 1.00 96.00 110 ILE A N 1
ATOM 855 C CA . ILE A 1 110 ? 8.342 -10.726 -6.182 1.00 96.00 110 ILE A CA 1
ATOM 856 C C . ILE A 1 110 ? 8.271 -11.858 -5.161 1.00 96.00 110 ILE A C 1
ATOM 858 O O . ILE A 1 110 ? 9.237 -12.104 -4.442 1.00 96.00 110 ILE A O 1
ATOM 862 N N . TYR A 1 111 ? 7.114 -12.509 -5.058 1.00 95.75 111 TYR A N 1
ATOM 863 C CA . TYR A 1 111 ? 6.867 -13.532 -4.055 1.00 95.75 111 TYR A CA 1
ATOM 864 C C . TYR A 1 111 ? 5.839 -14.548 -4.556 1.00 95.75 111 TYR A C 1
ATOM 866 O O . TYR A 1 111 ? 4.708 -14.196 -4.895 1.00 95.75 111 TYR A O 1
ATOM 874 N N . ASP A 1 112 ? 6.231 -15.818 -4.545 1.00 93.81 112 ASP A N 1
ATOM 875 C CA . ASP A 1 112 ? 5.457 -16.973 -5.012 1.00 93.81 112 ASP A CA 1
ATOM 876 C C . ASP A 1 112 ? 4.978 -17.886 -3.865 1.00 93.81 112 ASP A C 1
ATOM 878 O O . ASP A 1 112 ? 4.385 -18.939 -4.099 1.00 93.81 112 ASP A O 1
ATOM 882 N N . GLY A 1 113 ? 5.219 -17.483 -2.614 1.00 93.69 113 GLY A N 1
ATOM 883 C CA . GLY A 1 113 ? 4.839 -18.244 -1.429 1.00 93.69 113 GLY A CA 1
ATOM 884 C C . GLY A 1 113 ? 3.368 -18.080 -1.008 1.00 93.69 113 GLY A C 1
ATOM 885 O O . GLY A 1 113 ? 2.563 -17.451 -1.698 1.00 93.69 113 GLY A O 1
ATOM 886 N N . PRO A 1 114 ? 2.998 -18.622 0.170 1.00 95.81 114 PRO A N 1
ATOM 887 C CA . PRO A 1 114 ? 1.635 -18.540 0.690 1.00 95.81 114 PRO A CA 1
ATOM 888 C C . PRO A 1 114 ? 1.172 -17.094 0.875 1.00 95.81 114 PRO A C 1
ATOM 890 O O . PRO A 1 114 ? 1.953 -16.259 1.328 1.00 95.81 114 PRO A O 1
ATOM 893 N N . ILE A 1 115 ? -0.103 -16.825 0.595 1.00 96.50 115 ILE A N 1
ATOM 894 C CA . ILE A 1 115 ? -0.723 -15.496 0.694 1.00 96.50 115 ILE A CA 1
ATOM 895 C C . ILE A 1 115 ? -1.637 -15.461 1.931 1.00 96.50 115 ILE A C 1
ATOM 897 O O . ILE A 1 115 ? -2.370 -16.431 2.138 1.00 96.50 115 ILE A O 1
ATOM 901 N N . PRO A 1 116 ? -1.623 -14.387 2.744 1.00 96.81 116 PRO A N 1
ATOM 902 C CA . PRO A 1 116 ? -2.534 -14.256 3.878 1.00 96.81 116 PRO A CA 1
ATOM 903 C C . PRO A 1 116 ? -3.995 -14.224 3.429 1.00 96.81 116 PRO A C 1
ATOM 905 O O . PRO A 1 116 ? -4.338 -13.622 2.410 1.00 96.81 116 PRO A O 1
ATOM 908 N N . SER A 1 117 ? -4.873 -14.813 4.228 1.00 95.81 117 SER A N 1
ATOM 909 C CA . SER A 1 117 ? -6.319 -14.818 3.998 1.00 95.81 117 SER A CA 1
ATOM 910 C C . SER A 1 117 ? -6.995 -13.510 4.424 1.00 95.81 117 SER A C 1
ATOM 912 O O . SER A 1 117 ? -8.021 -13.131 3.858 1.00 95.81 117 SER A O 1
ATOM 914 N N . CYS A 1 118 ? -6.419 -12.785 5.389 1.00 96.56 118 CYS A N 1
ATOM 915 C CA . CYS A 1 118 ? -6.984 -11.553 5.937 1.00 96.56 118 CYS A CA 1
ATOM 916 C C . CYS A 1 118 ? -5.900 -10.575 6.443 1.00 96.56 118 CYS A C 1
ATOM 918 O O . CYS A 1 118 ? -4.762 -10.993 6.678 1.00 96.56 118 CYS A O 1
ATOM 920 N N . PRO A 1 119 ? -6.243 -9.289 6.673 1.00 97.50 119 PRO A N 1
ATOM 921 C CA . PRO A 1 119 ? -5.303 -8.290 7.195 1.00 97.50 119 PRO A CA 1
ATOM 922 C C . PRO A 1 119 ? -4.647 -8.681 8.525 1.00 97.50 119 PRO A C 1
ATOM 924 O O . PRO A 1 119 ? -3.464 -8.423 8.743 1.00 97.50 119 PRO A O 1
ATOM 927 N N . PHE A 1 120 ? -5.394 -9.333 9.420 1.00 97.12 120 PHE A N 1
ATOM 928 C CA . PHE A 1 120 ? -4.855 -9.780 10.705 1.00 97.12 120 PHE A CA 1
ATOM 929 C C . PHE A 1 120 ? -3.743 -10.818 10.518 1.00 97.12 120 PHE A C 1
ATOM 931 O O . PHE A 1 120 ? -2.686 -10.709 11.135 1.00 97.12 120 PHE A O 1
ATOM 938 N N . GLU A 1 121 ? -3.937 -11.778 9.612 1.00 97.56 121 GLU A N 1
ATOM 939 C CA . GLU A 1 121 ? -2.913 -12.765 9.276 1.00 97.56 121 GLU A CA 1
ATOM 940 C C . GLU A 1 121 ? -1.689 -12.106 8.623 1.00 97.56 121 GLU A C 1
ATOM 942 O O . GLU A 1 121 ? -0.558 -12.432 8.990 1.00 97.56 121 GLU A O 1
ATOM 947 N N . SER A 1 122 ? -1.888 -11.112 7.746 1.00 98.12 122 SER A N 1
ATOM 948 C CA . SER A 1 122 ? -0.795 -10.295 7.200 1.00 98.12 122 SER A CA 1
ATOM 949 C C . SER A 1 122 ? 0.015 -9.621 8.308 1.00 98.12 122 SER A C 1
ATOM 951 O O . SER A 1 122 ? 1.247 -9.651 8.283 1.00 98.12 122 SER A O 1
ATOM 953 N N . LEU A 1 123 ? -0.653 -9.055 9.319 1.00 97.81 123 LEU A N 1
ATOM 954 C CA . LEU A 1 123 ? 0.014 -8.455 10.473 1.00 97.81 123 LEU A CA 1
ATOM 955 C C . LEU A 1 123 ? 0.788 -9.510 11.281 1.00 97.81 123 LEU A C 1
ATOM 957 O O . LEU A 1 123 ? 1.968 -9.309 11.577 1.00 97.81 123 LEU A O 1
ATOM 961 N N . THR A 1 124 ? 0.178 -10.654 11.594 1.00 96.94 124 THR A N 1
ATOM 962 C CA . THR A 1 124 ? 0.851 -11.756 12.300 1.00 96.94 124 THR A CA 1
ATOM 963 C C . THR A 1 124 ? 2.097 -12.225 11.551 1.00 96.94 124 THR A C 1
ATOM 965 O O . THR A 1 124 ? 3.155 -12.388 12.154 1.00 96.94 124 THR A O 1
ATOM 968 N N . TRP A 1 125 ? 2.012 -12.406 10.234 1.00 97.38 125 TRP A N 1
ATOM 969 C CA . TRP A 1 125 ? 3.143 -12.832 9.410 1.00 97.38 125 TRP A CA 1
ATOM 970 C C . TRP A 1 125 ? 4.217 -11.751 9.290 1.00 97.38 125 TRP A C 1
ATOM 972 O O . TRP A 1 125 ? 5.409 -12.069 9.263 1.00 97.38 125 TRP A O 1
ATOM 982 N N . SER A 1 126 ? 3.824 -10.475 9.262 1.00 96.44 126 SER A N 1
ATOM 983 C CA . SER A 1 126 ? 4.772 -9.362 9.231 1.00 96.44 126 SER A CA 1
ATOM 984 C C . SER A 1 126 ? 5.642 -9.301 10.495 1.00 96.44 126 SER A C 1
ATOM 986 O O . SER A 1 126 ? 6.826 -9.000 10.372 1.00 96.44 126 SER A O 1
ATOM 988 N N . ARG A 1 127 ? 5.125 -9.710 11.665 1.00 94.94 127 ARG A N 1
ATOM 989 C CA . ARG A 1 127 ? 5.900 -9.818 12.921 1.00 94.94 127 ARG A CA 1
ATOM 990 C C . ARG A 1 127 ? 6.883 -10.990 12.956 1.00 94.94 127 ARG A C 1
ATOM 992 O O . ARG A 1 127 ? 7.840 -10.986 13.718 1.00 94.94 127 ARG A O 1
ATOM 999 N N . GLN A 1 128 ? 6.677 -12.020 12.141 1.00 92.81 128 GLN A N 1
ATOM 1000 C CA . GLN A 1 128 ? 7.525 -13.210 12.180 1.00 92.81 128 GLN A CA 1
ATOM 1001 C C . GLN A 1 128 ? 8.863 -12.950 11.480 1.00 92.81 128 GLN A C 1
ATOM 1003 O O . GLN A 1 128 ? 8.983 -13.187 10.278 1.00 92.81 128 GLN A O 1
ATOM 1008 N N . ALA A 1 129 ? 9.895 -12.542 12.223 1.00 81.81 129 ALA A N 1
ATOM 1009 C CA . ALA A 1 129 ? 11.236 -12.289 11.678 1.00 81.81 129 ALA A CA 1
ATOM 1010 C C . ALA A 1 129 ? 11.809 -13.482 10.883 1.00 81.81 129 ALA A C 1
ATOM 1012 O O . ALA A 1 129 ? 12.471 -13.306 9.863 1.00 81.81 129 ALA A O 1
ATOM 1013 N N . ARG A 1 130 ? 11.486 -14.721 11.289 1.00 85.44 130 ARG A N 1
ATOM 1014 C CA . ARG A 1 130 ? 11.909 -15.942 10.576 1.00 85.44 130 ARG A CA 1
ATOM 1015 C C . ARG A 1 130 ? 11.276 -16.101 9.192 1.00 85.44 130 ARG A C 1
ATOM 1017 O O . ARG A 1 130 ? 11.811 -16.840 8.365 1.00 85.44 130 ARG A O 1
ATOM 1024 N N . ARG A 1 131 ? 10.148 -15.436 8.921 1.00 89.94 131 ARG A N 1
ATOM 1025 C CA . ARG A 1 131 ? 9.533 -15.443 7.595 1.00 89.94 131 ARG A CA 1
ATOM 1026 C C . ARG A 1 131 ? 10.344 -14.532 6.682 1.00 89.94 131 ARG A C 1
ATOM 1028 O O . ARG A 1 131 ? 10.260 -13.304 6.778 1.00 89.94 131 ARG A O 1
ATOM 1035 N N . ARG A 1 132 ? 11.121 -15.149 5.791 1.00 88.69 132 ARG A N 1
ATOM 1036 C CA . ARG A 1 132 ? 11.868 -14.442 4.749 1.00 88.69 132 ARG A CA 1
ATOM 1037 C C . ARG A 1 132 ? 10.875 -13.850 3.754 1.00 88.69 132 ARG A C 1
ATOM 1039 O O . ARG A 1 132 ? 10.229 -14.580 3.008 1.00 88.69 132 ARG A O 1
ATOM 1046 N N . LEU A 1 133 ? 10.731 -12.533 3.808 1.00 94.38 133 LEU A N 1
ATOM 1047 C CA . LEU A 1 133 ? 9.969 -11.742 2.854 1.00 94.38 133 LEU A CA 1
ATOM 1048 C C . LEU A 1 133 ? 10.967 -10.840 2.129 1.00 94.38 133 LEU A C 1
ATOM 1050 O O . LEU A 1 133 ? 11.847 -10.296 2.802 1.00 94.38 133 LEU A O 1
ATOM 1054 N N . PRO A 1 134 ? 10.870 -10.698 0.799 1.00 95.19 134 PRO A N 1
ATOM 1055 C CA . PRO A 1 134 ? 11.664 -9.710 0.08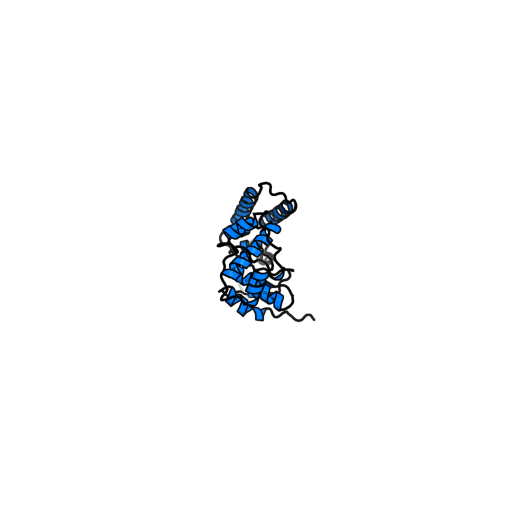6 1.00 95.19 134 PRO A CA 1
ATOM 1056 C C . PRO A 1 134 ? 11.274 -8.300 0.535 1.00 95.19 134 PRO A C 1
ATOM 1058 O O . PRO A 1 134 ? 10.190 -8.074 1.078 1.00 95.19 134 PRO A O 1
ATOM 1061 N N . ASP A 1 135 ? 12.151 -7.339 0.281 1.00 93.50 135 ASP A N 1
ATOM 1062 C CA . ASP A 1 135 ? 11.799 -5.939 0.460 1.00 93.50 135 ASP A CA 1
ATOM 1063 C C . ASP A 1 135 ? 10.703 -5.524 -0.532 1.00 93.50 135 ASP A C 1
ATOM 1065 O O . ASP A 1 135 ? 10.795 -5.860 -1.718 1.00 93.50 135 ASP A O 1
ATOM 1069 N N . PRO A 1 136 ? 9.669 -4.778 -0.094 1.00 96.31 136 PRO A N 1
ATOM 1070 C CA . PRO A 1 136 ? 8.691 -4.236 -1.022 1.00 96.31 136 PRO A CA 1
ATOM 1071 C C . PRO A 1 136 ? 9.389 -3.259 -1.980 1.00 96.31 136 PRO A C 1
ATOM 1073 O O . PRO A 1 136 ? 10.080 -2.339 -1.518 1.00 96.31 136 PRO A O 1
ATOM 1076 N N . PRO A 1 137 ? 9.208 -3.418 -3.301 1.00 96.69 137 PRO A N 1
ATOM 1077 C CA . PRO A 1 137 ? 9.732 -2.460 -4.258 1.00 96.69 137 PRO A CA 1
ATOM 1078 C C . PRO A 1 137 ? 8.999 -1.122 -4.151 1.00 96.69 137 PRO A C 1
ATOM 1080 O O . PRO A 1 137 ? 7.812 -1.061 -3.834 1.00 96.69 137 PRO A O 1
ATOM 1083 N N . GLU A 1 138 ? 9.702 -0.045 -4.488 1.00 96.25 138 GLU A N 1
ATOM 1084 C CA . GLU A 1 138 ? 9.236 1.340 -4.333 1.00 96.25 138 GLU A CA 1
ATOM 1085 C C . GLU A 1 138 ? 7.920 1.642 -5.056 1.00 96.25 138 GLU A C 1
ATOM 1087 O O . GLU A 1 138 ? 7.129 2.464 -4.598 1.00 96.25 138 GLU A O 1
ATOM 1092 N N . TRP A 1 139 ? 7.644 0.953 -6.167 1.00 95.94 139 TRP A N 1
ATOM 1093 C CA . TRP A 1 139 ? 6.399 1.141 -6.908 1.00 95.94 139 TRP A CA 1
ATOM 1094 C C . TRP A 1 139 ? 5.160 0.676 -6.134 1.00 95.94 139 TRP A C 1
ATOM 1096 O O . TRP A 1 139 ? 4.065 1.083 -6.499 1.00 95.94 139 TRP A O 1
ATOM 1106 N N . LEU A 1 140 ? 5.294 -0.121 -5.064 1.00 98.00 140 LEU A N 1
ATOM 1107 C CA . LEU A 1 140 ? 4.180 -0.393 -4.144 1.00 98.00 140 LEU A CA 1
ATOM 1108 C C . LEU A 1 140 ? 3.822 0.828 -3.294 1.00 98.00 140 LEU A C 1
ATOM 1110 O O . LEU A 1 140 ? 2.698 0.931 -2.803 1.00 98.00 140 LEU A O 1
ATOM 1114 N N . GLY A 1 141 ? 4.757 1.763 -3.140 1.00 97.69 141 GLY A N 1
ATOM 1115 C CA . GLY A 1 141 ? 4.610 2.937 -2.302 1.00 97.69 141 GLY A CA 1
ATOM 1116 C C . GLY A 1 141 ? 4.903 2.646 -0.832 1.00 97.69 141 GLY A C 1
ATOM 1117 O O . GLY A 1 141 ? 5.799 1.880 -0.483 1.00 97.69 141 GLY A O 1
ATOM 1118 N N . THR A 1 142 ? 4.151 3.296 0.047 1.00 98.00 142 THR A N 1
ATOM 1119 C CA . THR A 1 142 ? 4.262 3.173 1.497 1.00 98.00 142 THR A CA 1
ATOM 1120 C C . THR A 1 142 ? 2.888 3.291 2.145 1.00 98.00 142 THR A C 1
ATOM 1122 O O . THR A 1 142 ? 1.937 3.796 1.552 1.00 98.00 142 THR A O 1
ATOM 1125 N N . ILE A 1 143 ? 2.784 2.837 3.390 1.00 97.56 143 ILE A N 1
ATOM 1126 C CA . ILE A 1 143 ? 1.601 3.059 4.221 1.00 97.56 143 ILE A CA 1
ATOM 1127 C C . ILE A 1 143 ? 1.885 4.263 5.119 1.00 97.56 143 ILE A C 1
ATOM 1129 O O . ILE A 1 143 ? 2.995 4.423 5.633 1.00 97.56 143 ILE A O 1
ATOM 1133 N N . LYS A 1 144 ? 0.879 5.112 5.331 1.00 95.38 144 LYS A N 1
ATOM 1134 C CA . LYS A 1 144 ? 0.947 6.256 6.249 1.00 95.38 144 LYS A CA 1
ATOM 1135 C C . LYS A 1 144 ? -0.075 6.065 7.368 1.00 95.38 144 LYS A C 1
ATOM 1137 O O . LYS A 1 144 ? -1.161 6.635 7.286 1.00 95.38 144 LYS A O 1
ATOM 1142 N N . PRO A 1 145 ? 0.251 5.287 8.421 1.00 93.56 145 PRO A N 1
ATOM 1143 C CA . PRO A 1 145 ? -0.738 4.891 9.419 1.00 93.56 145 PRO A CA 1
ATOM 1144 C C . PRO A 1 145 ? -1.409 6.091 10.088 1.00 93.56 145 PRO A C 1
ATOM 1146 O O . PRO A 1 145 ? -2.625 6.144 10.174 1.00 93.56 145 PRO A O 1
ATOM 1149 N N . ILE A 1 146 ? -0.631 7.117 10.443 1.00 88.94 146 ILE A N 1
ATOM 1150 C CA . ILE A 1 146 ? -1.144 8.348 11.063 1.00 88.94 146 ILE A CA 1
ATOM 1151 C C . ILE A 1 146 ? -2.151 9.062 10.149 1.00 88.94 146 ILE A C 1
ATOM 1153 O O . ILE A 1 146 ? -3.213 9.475 10.599 1.00 88.94 146 ILE A O 1
ATOM 1157 N N . ARG A 1 147 ? -1.863 9.162 8.843 1.00 90.31 147 ARG A N 1
ATOM 1158 C CA . ARG A 1 147 ? -2.786 9.773 7.872 1.00 90.31 147 ARG A CA 1
ATOM 1159 C C . ARG A 1 147 ? -4.084 8.974 7.760 1.00 90.31 147 ARG A C 1
ATOM 1161 O O . ARG A 1 147 ? -5.149 9.577 7.796 1.00 90.31 147 ARG A O 1
ATOM 1168 N N . MET A 1 148 ? -3.993 7.644 7.711 1.00 91.88 148 MET A N 1
ATOM 1169 C CA . MET A 1 148 ? -5.164 6.758 7.689 1.00 91.88 148 MET A CA 1
ATOM 1170 C C . MET A 1 148 ? -6.022 6.890 8.954 1.00 91.88 148 MET A C 1
ATOM 1172 O O . MET A 1 148 ? -7.249 6.914 8.872 1.00 91.88 148 MET A O 1
ATOM 1176 N N . LEU A 1 149 ? -5.385 7.016 10.123 1.00 87.50 149 LEU A N 1
ATOM 1177 C CA . LEU A 1 149 ? -6.079 7.202 11.398 1.00 87.50 149 LEU A CA 1
ATOM 1178 C C . LEU A 1 149 ? -6.817 8.549 11.469 1.00 87.50 149 LEU A C 1
ATOM 1180 O O . LEU A 1 149 ? -7.889 8.607 12.060 1.00 87.50 149 LEU A O 1
ATOM 1184 N N . HIS A 1 150 ? -6.285 9.607 10.846 1.00 80.50 150 HIS A N 1
ATOM 1185 C CA . HIS A 1 150 ? -6.935 10.924 10.795 1.00 80.50 150 HIS A CA 1
ATOM 1186 C C . HIS A 1 150 ? -7.994 11.073 9.696 1.00 80.50 150 HIS A C 1
ATOM 1188 O O . HIS A 1 150 ? -8.878 11.915 9.830 1.00 80.50 150 HIS A O 1
ATOM 1194 N N . ALA A 1 151 ? -7.909 10.301 8.610 1.00 71.69 151 ALA A N 1
ATOM 1195 C CA . ALA A 1 151 ? -8.894 10.338 7.527 1.00 71.69 151 ALA A CA 1
ATOM 1196 C C . ALA A 1 151 ? -10.257 9.750 7.946 1.00 71.69 151 ALA A C 1
ATOM 1198 O O . ALA A 1 151 ? -11.292 10.092 7.382 1.00 71.69 151 ALA A O 1
ATOM 1199 N N . SER A 1 152 ? -10.275 8.907 8.983 1.00 60.25 152 SER A N 1
ATOM 1200 C CA . SER A 1 152 ? -11.506 8.478 9.649 1.00 60.25 152 SER A CA 1
ATOM 1201 C C . SER A 1 152 ? -12.034 9.647 10.502 1.00 60.25 152 SER A C 1
ATOM 1203 O O . SER A 1 152 ? -11.403 10.013 11.486 1.00 60.25 152 SER A O 1
ATOM 1205 N N . GLY A 1 153 ? -13.126 10.289 10.069 1.00 50.50 153 GLY A N 1
ATOM 1206 C CA . GLY A 1 153 ? -13.570 11.633 10.485 1.00 50.50 153 GLY A CA 1
ATOM 1207 C C . GLY A 1 153 ? -13.805 11.944 11.989 1.00 50.50 153 GLY A C 1
ATOM 1208 O O . GLY A 1 153 ? -13.655 11.099 12.867 1.00 50.50 153 GLY A O 1
ATOM 1209 N N . PRO A 1 154 ? -14.205 13.197 12.304 1.00 41.97 154 PRO A N 1
ATOM 1210 C CA . PRO A 1 154 ? -14.060 13.848 13.618 1.00 41.97 154 PRO A CA 1
ATOM 1211 C C . PRO A 1 154 ? -15.131 13.497 14.674 1.00 41.97 154 PRO A C 1
ATOM 1213 O O . PRO A 1 154 ? -15.486 14.339 15.496 1.00 41.97 154 PRO A O 1
ATOM 1216 N N . GLY A 1 155 ? -15.648 12.269 14.692 1.00 47.56 155 GLY A N 1
ATOM 1217 C CA . GLY A 1 155 ? -16.473 11.789 15.807 1.00 47.56 155 GLY A CA 1
ATOM 1218 C C . GLY A 1 155 ? -15.582 11.208 16.906 1.00 47.56 15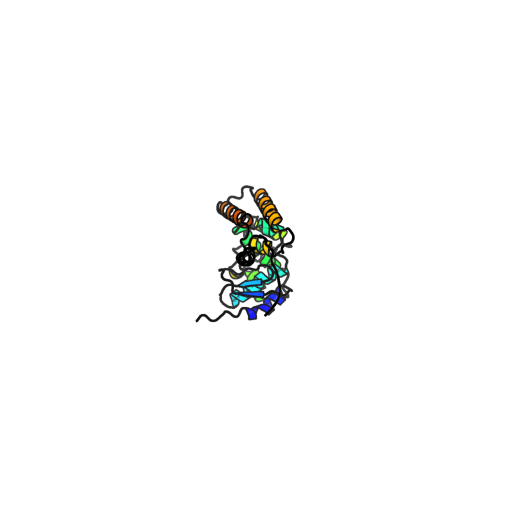5 GLY A C 1
ATOM 1219 O O . GLY A 1 155 ? -15.115 10.084 16.761 1.00 47.56 155 GLY A O 1
ATOM 1220 N N . ASP A 1 156 ? -15.274 11.972 17.957 1.00 47.38 156 ASP A N 1
ATOM 1221 C CA . ASP A 1 156 ? -14.583 11.538 19.200 1.00 47.38 156 ASP A CA 1
ATOM 1222 C C . ASP A 1 156 ? -13.158 10.936 19.104 1.00 47.38 156 ASP A C 1
ATOM 1224 O O . ASP A 1 156 ? -12.548 10.556 20.106 1.00 47.38 156 ASP A O 1
ATOM 1228 N N . SER A 1 157 ? -12.560 10.882 17.914 1.00 52.88 157 SER A N 1
ATOM 1229 C CA . SER A 1 157 ? -11.506 9.897 17.637 1.00 52.88 157 SER A CA 1
ATOM 1230 C C . SER A 1 157 ? -10.056 10.337 17.863 1.00 52.88 157 SER A C 1
ATOM 1232 O O . SER A 1 157 ? -9.192 9.469 17.887 1.00 52.88 157 SER A O 1
ATOM 1234 N N . ALA A 1 158 ? -9.728 11.624 18.032 1.00 51.28 158 ALA A N 1
ATOM 1235 C CA . ALA A 1 158 ? -8.320 12.040 18.171 1.00 51.28 158 ALA A CA 1
ATOM 1236 C C . ALA A 1 158 ? -7.717 11.651 19.535 1.00 51.28 158 ALA A C 1
ATOM 1238 O O . ALA A 1 158 ? -6.618 11.104 19.591 1.00 51.28 158 ALA A O 1
ATOM 1239 N N . SER A 1 159 ? -8.467 11.868 20.624 1.00 55.22 159 SER A N 1
ATOM 1240 C CA . SER A 1 159 ? -8.070 11.452 21.979 1.00 55.22 159 SER A CA 1
ATOM 1241 C C . SER A 1 159 ? -8.095 9.927 22.118 1.00 55.22 159 SER A C 1
ATOM 1243 O O . SER A 1 159 ? -7.137 9.343 22.615 1.00 55.22 159 SER A O 1
ATOM 1245 N N . SER A 1 160 ? -9.130 9.267 21.580 1.00 58.38 160 SER A N 1
ATOM 1246 C CA . SER A 1 160 ? -9.193 7.801 21.525 1.00 58.38 160 SER A CA 1
ATOM 1247 C C . SER A 1 160 ? -8.066 7.207 20.674 1.00 58.38 160 SER A C 1
ATOM 1249 O O . SER A 1 160 ? -7.448 6.249 21.105 1.00 58.38 160 SER A O 1
ATOM 1251 N N . ALA A 1 161 ? -7.725 7.773 19.511 1.00 59.31 161 ALA A N 1
ATOM 1252 C CA . ALA A 1 161 ? -6.626 7.267 18.682 1.00 59.31 161 ALA A CA 1
ATOM 1253 C C . ALA A 1 161 ? -5.269 7.428 19.366 1.00 59.31 161 ALA A C 1
ATOM 1255 O O . ALA A 1 161 ? -4.453 6.517 19.292 1.00 59.31 161 ALA A O 1
ATOM 1256 N N . ALA A 1 162 ? -5.036 8.548 20.054 1.00 62.44 162 ALA A N 1
ATOM 1257 C CA . ALA A 1 162 ? -3.825 8.746 20.843 1.00 62.44 162 ALA A CA 1
ATOM 1258 C C . ALA A 1 162 ? -3.744 7.762 22.026 1.00 62.44 162 ALA A C 1
ATOM 1260 O O . ALA A 1 162 ? -2.677 7.212 22.289 1.00 62.44 162 ALA A O 1
ATOM 1261 N N . GLN A 1 163 ? -4.864 7.504 22.711 1.00 62.25 163 GLN A N 1
ATOM 1262 C CA . GLN A 1 163 ? -4.946 6.533 23.809 1.00 62.25 163 GLN A CA 1
ATOM 1263 C C . GLN A 1 163 ? -4.764 5.092 23.321 1.00 62.25 163 GLN A C 1
ATOM 1265 O O . GLN A 1 163 ? -3.955 4.365 23.889 1.00 62.25 163 GLN A O 1
ATOM 1270 N N . ASP A 1 164 ? -5.444 4.699 22.243 1.00 63.03 164 ASP A N 1
ATOM 1271 C CA . ASP A 1 164 ? -5.320 3.374 21.626 1.00 63.03 164 ASP A CA 1
ATOM 1272 C C . ASP A 1 164 ? -3.905 3.142 21.096 1.00 63.03 164 ASP A C 1
ATOM 1274 O O . ASP A 1 164 ? -3.368 2.042 21.208 1.00 63.03 164 ASP A O 1
ATOM 1278 N N . LEU A 1 165 ? -3.284 4.186 20.540 1.00 66.00 165 LEU A N 1
ATOM 1279 C CA . LEU A 1 165 ? -1.897 4.137 20.110 1.00 66.00 165 LEU A CA 1
ATOM 1280 C C . LEU A 1 165 ? -0.949 3.985 21.291 1.00 66.00 165 LEU A C 1
ATOM 1282 O O . LEU A 1 165 ? -0.108 3.097 21.262 1.00 66.00 165 LEU A O 1
ATOM 1286 N N . SER A 1 166 ? -1.114 4.781 22.346 1.00 64.69 166 SER A N 1
ATOM 1287 C CA . SER A 1 166 ? -0.332 4.642 23.578 1.00 64.69 166 SER A CA 1
ATOM 1288 C C . SER A 1 166 ? -0.464 3.235 24.181 1.00 64.69 166 SER A C 1
ATOM 1290 O O . SER A 1 166 ? 0.540 2.608 24.512 1.00 64.69 166 SER A O 1
ATOM 1292 N N . ALA A 1 167 ? -1.684 2.690 24.239 1.00 63.09 167 ALA A N 1
ATOM 1293 C CA . ALA A 1 167 ? -1.949 1.345 24.744 1.00 63.09 167 ALA A CA 1
ATOM 1294 C C . ALA A 1 167 ? -1.308 0.257 23.869 1.00 63.09 167 ALA A C 1
ATOM 1296 O O . ALA A 1 167 ? -0.627 -0.625 24.386 1.00 63.09 167 ALA A O 1
ATOM 1297 N N . ALA A 1 168 ? -1.457 0.338 22.545 1.00 63.03 168 ALA A N 1
ATOM 1298 C CA . ALA A 1 168 ? -0.839 -0.620 21.632 1.00 63.03 168 ALA A CA 1
ATOM 1299 C C . ALA A 1 168 ? 0.694 -0.555 21.669 1.00 63.03 168 ALA A C 1
ATOM 1301 O O . ALA A 1 168 ? 1.346 -1.592 21.608 1.00 63.03 168 ALA A O 1
ATOM 1302 N N . LEU A 1 169 ? 1.272 0.643 21.800 1.00 62.72 169 LEU A N 1
ATOM 1303 C CA . LEU A 1 169 ? 2.715 0.827 21.960 1.00 62.72 169 LEU A CA 1
ATOM 1304 C C . LEU A 1 169 ? 3.227 0.244 23.286 1.00 62.72 169 LEU A C 1
ATOM 1306 O O . LEU A 1 169 ? 4.336 -0.286 23.318 1.00 62.72 169 LEU A O 1
ATOM 1310 N N . ALA A 1 170 ? 2.427 0.311 24.355 1.00 61.41 170 ALA A N 1
ATOM 1311 C CA . ALA A 1 170 ? 2.744 -0.307 25.640 1.00 61.41 170 ALA A CA 1
ATOM 1312 C C . ALA A 1 170 ? 2.652 -1.845 25.596 1.00 61.41 170 ALA A C 1
ATOM 1314 O O . ALA A 1 170 ? 3.481 -2.520 26.203 1.00 61.41 170 ALA A O 1
ATOM 1315 N N . GLU A 1 171 ? 1.689 -2.412 24.859 1.00 60.41 171 GLU A N 1
ATOM 1316 C CA . GLU A 1 171 ? 1.579 -3.866 24.647 1.00 60.41 171 GLU A CA 1
ATOM 1317 C C . GLU A 1 171 ? 2.733 -4.429 23.798 1.00 60.41 171 GLU A C 1
ATOM 1319 O O . GLU A 1 171 ? 3.220 -5.527 24.066 1.00 60.41 171 GLU A O 1
ATOM 1324 N N . ASP A 1 172 ? 3.203 -3.676 22.799 1.00 58.03 172 ASP A N 1
ATOM 1325 C CA . ASP A 1 172 ? 4.288 -4.074 21.883 1.00 58.03 172 ASP A CA 1
ATOM 1326 C C . ASP A 1 172 ? 5.693 -3.736 22.453 1.00 58.03 172 ASP A C 1
ATOM 1328 O O . ASP A 1 172 ? 6.681 -3.719 21.719 1.00 58.03 172 ASP A O 1
ATOM 1332 N N . ALA A 1 173 ? 5.814 -3.441 23.757 1.00 54.59 173 ALA A N 1
ATOM 1333 C CA . ALA A 1 173 ? 7.080 -3.186 24.468 1.00 54.59 173 ALA A CA 1
ATOM 1334 C C . ALA A 1 173 ? 7.816 -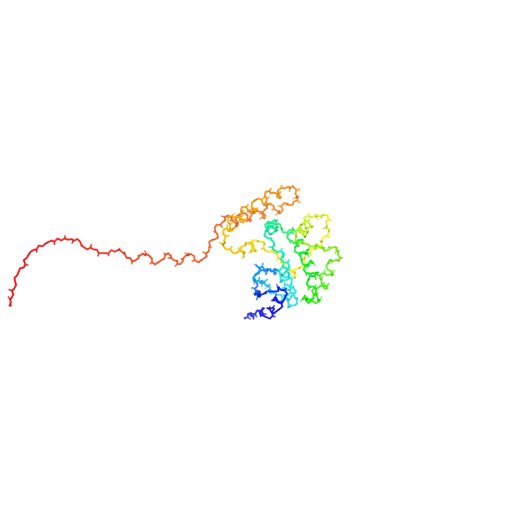4.466 24.931 1.00 54.59 173 ALA A C 1
ATOM 1336 O O . ALA A 1 173 ? 8.747 -4.406 25.736 1.00 54.59 173 ALA A O 1
ATOM 1337 N N . LEU A 1 174 ? 7.409 -5.637 24.433 1.00 49.09 174 LEU A N 1
ATOM 1338 C CA . LEU A 1 174 ? 8.173 -6.879 24.574 1.00 49.09 174 LEU A CA 1
ATOM 1339 C C . LEU A 1 174 ? 9.460 -6.803 23.724 1.00 49.09 174 LEU A C 1
ATOM 1341 O O . LEU A 1 174 ? 9.465 -6.125 22.698 1.00 49.09 174 LEU A O 1
ATOM 1345 N N . PRO A 1 175 ? 10.560 -7.465 24.133 1.00 45.09 175 PRO A N 1
ATOM 1346 C CA . PRO A 1 175 ? 11.885 -7.202 23.585 1.00 45.09 175 PRO A CA 1
ATOM 1347 C C . PRO A 1 175 ? 12.055 -7.856 22.208 1.00 45.09 175 PRO A C 1
ATOM 1349 O O . PRO A 1 175 ? 12.585 -8.960 22.102 1.00 45.09 175 PRO A O 1
ATOM 1352 N N . ASP A 1 176 ? 11.629 -7.166 21.152 1.00 48.06 176 ASP A N 1
ATOM 1353 C CA . ASP A 1 176 ? 12.154 -7.372 19.804 1.00 48.06 176 ASP A CA 1
ATOM 1354 C C . ASP A 1 176 ? 13.258 -6.333 19.573 1.00 48.06 176 ASP A C 1
ATOM 1356 O O . ASP A 1 176 ? 13.038 -5.125 19.581 1.00 48.06 176 ASP A O 1
ATOM 1360 N N . ILE A 1 177 ? 14.482 -6.842 19.466 1.00 42.34 177 ILE A N 1
ATOM 1361 C CA . ILE A 1 177 ? 15.738 -6.093 19.445 1.00 42.34 177 ILE A CA 1
ATOM 1362 C C . ILE A 1 177 ? 15.843 -5.335 18.118 1.00 42.34 177 ILE A C 1
ATOM 1364 O O . ILE A 1 177 ? 16.214 -5.922 17.101 1.00 42.34 177 ILE A O 1
ATOM 1368 N N . ASP A 1 178 ? 15.505 -4.049 18.131 1.00 50.88 178 ASP A N 1
ATOM 1369 C CA . ASP A 1 178 ? 15.774 -3.108 17.045 1.00 50.88 178 ASP A CA 1
ATOM 1370 C C . ASP A 1 178 ? 15.714 -1.672 17.592 1.00 50.88 178 ASP A C 1
ATOM 1372 O O . ASP A 1 178 ? 14.639 -1.106 17.811 1.00 50.88 178 ASP A O 1
ATOM 1376 N N . ASP A 1 179 ? 16.888 -1.095 17.848 1.00 50.12 179 ASP A N 1
ATOM 1377 C CA . ASP A 1 179 ? 17.051 0.223 18.476 1.00 50.12 179 ASP A CA 1
ATOM 1378 C C . ASP A 1 179 ? 16.448 1.370 17.631 1.00 50.12 179 ASP A C 1
ATOM 1380 O O . ASP A 1 179 ? 16.155 2.446 18.157 1.00 50.12 179 ASP A O 1
ATOM 1384 N N . GLU A 1 180 ? 16.188 1.154 16.333 1.00 54.44 180 GLU A N 1
ATOM 1385 C CA . GLU A 1 180 ? 15.503 2.130 15.470 1.00 54.44 180 GLU A CA 1
ATOM 1386 C C . GLU A 1 180 ? 14.035 2.361 15.891 1.00 54.44 180 GLU A C 1
ATOM 1388 O O . GLU A 1 180 ? 13.463 3.423 15.627 1.00 54.44 180 GLU A O 1
ATOM 1393 N N . GLN A 1 181 ? 13.414 1.401 16.589 1.00 53.88 181 GLN A N 1
ATOM 1394 C CA . GLN A 1 181 ? 11.978 1.418 16.893 1.00 53.88 181 GLN A CA 1
ATOM 1395 C C . GLN A 1 181 ? 11.606 2.352 18.051 1.00 53.88 181 GLN A C 1
ATOM 1397 O O . GLN A 1 181 ? 10.522 2.936 18.045 1.00 53.88 181 GLN A O 1
ATOM 1402 N N . GLU A 1 182 ? 12.477 2.534 19.045 1.00 54.25 182 GLU A N 1
ATOM 1403 C CA . GLU A 1 182 ? 12.165 3.365 20.219 1.00 54.25 182 GLU A CA 1
ATOM 1404 C C . GLU A 1 182 ? 12.131 4.869 19.876 1.00 54.25 182 GLU A C 1
ATOM 1406 O O . GLU A 1 182 ? 11.270 5.619 20.357 1.00 54.25 182 GLU A O 1
ATOM 1411 N N . SER A 1 183 ? 13.007 5.303 18.962 1.00 56.75 183 SER A N 1
ATOM 1412 C CA . SER A 1 183 ? 13.064 6.691 18.482 1.00 56.75 183 SER A CA 1
ATOM 1413 C C . SER A 1 183 ? 11.821 7.074 17.667 1.00 56.75 183 SER A C 1
ATOM 1415 O O . SER A 1 183 ? 11.205 8.119 17.910 1.00 56.75 183 SER A O 1
ATOM 1417 N N . ASP A 1 184 ? 11.391 6.199 16.754 1.00 60.69 184 ASP A N 1
ATOM 1418 C CA . ASP A 1 184 ? 10.212 6.428 15.914 1.00 60.69 184 ASP A CA 1
ATOM 1419 C C . ASP A 1 184 ? 8.909 6.444 16.734 1.00 60.69 184 ASP A C 1
ATOM 1421 O O . ASP A 1 184 ? 8.025 7.268 16.475 1.00 60.69 184 ASP A O 1
ATOM 1425 N N . ARG A 1 185 ? 8.791 5.595 17.767 1.00 62.56 185 ARG A N 1
ATOM 1426 C CA . ARG A 1 185 ? 7.644 5.586 18.697 1.00 62.56 185 ARG A CA 1
ATOM 1427 C C . ARG A 1 185 ? 7.488 6.914 19.434 1.00 62.56 185 ARG A C 1
ATOM 1429 O O . ARG A 1 185 ? 6.395 7.484 19.456 1.00 62.56 185 ARG A O 1
ATOM 1436 N N . SER A 1 186 ? 8.588 7.423 19.985 1.00 60.88 186 SER A N 1
ATOM 1437 C CA . SER A 1 186 ? 8.613 8.681 20.739 1.00 60.88 186 SER A CA 1
ATOM 1438 C C . SER A 1 186 ? 8.162 9.861 19.872 1.00 60.88 186 SER A C 1
ATOM 1440 O O . SER A 1 186 ? 7.296 10.641 20.271 1.00 60.88 186 SER A O 1
ATOM 1442 N N . ARG A 1 187 ? 8.643 9.924 18.623 1.00 64.19 187 ARG A N 1
ATOM 1443 C CA . ARG A 1 187 ? 8.256 10.962 17.653 1.00 64.19 187 ARG A CA 1
ATOM 1444 C C . ARG A 1 187 ? 6.772 10.923 17.290 1.00 64.19 187 ARG A C 1
ATOM 1446 O O . ARG A 1 187 ? 6.165 11.958 17.023 1.00 64.19 187 ARG A O 1
ATOM 1453 N N . ILE A 1 188 ? 6.170 9.739 17.245 1.00 65.69 188 ILE A N 1
ATOM 1454 C CA . ILE A 1 188 ? 4.748 9.597 16.925 1.00 65.69 188 ILE A CA 1
ATOM 1455 C C . ILE A 1 188 ? 3.873 10.003 18.106 1.00 65.69 188 ILE A C 1
ATOM 1457 O O . ILE A 1 188 ? 2.887 10.709 17.901 1.00 65.69 188 ILE A O 1
ATOM 1461 N N . LEU A 1 189 ? 4.239 9.627 19.332 1.00 64.75 189 LEU A N 1
ATOM 1462 C CA . LEU A 1 189 ? 3.518 10.063 20.527 1.00 64.75 189 LEU A CA 1
ATOM 1463 C C . LEU A 1 189 ? 3.519 11.598 20.654 1.00 64.75 189 LEU A C 1
ATOM 1465 O O . LEU A 1 189 ? 2.495 12.192 20.996 1.00 64.75 189 LEU A O 1
ATOM 1469 N N . GLU A 1 190 ? 4.622 12.258 20.288 1.00 66.12 190 GLU A N 1
ATOM 1470 C CA . GLU A 1 190 ? 4.694 13.723 20.172 1.00 66.12 190 GLU A CA 1
ATOM 1471 C C . GLU A 1 190 ? 3.729 14.288 19.113 1.00 66.12 190 GLU A C 1
ATOM 1473 O O . GLU A 1 190 ? 3.048 15.283 19.361 1.00 66.12 190 GLU A O 1
ATOM 1478 N N . LEU A 1 191 ? 3.603 13.644 17.946 1.00 62.53 191 LEU A N 1
ATOM 1479 C CA . LEU A 1 191 ? 2.687 14.084 16.883 1.00 62.53 191 LEU A CA 1
ATOM 1480 C C . LEU A 1 191 ? 1.204 13.950 17.266 1.00 62.53 191 LEU A C 1
ATOM 1482 O O . LEU A 1 191 ? 0.398 14.768 16.827 1.00 62.53 191 LEU A O 1
ATOM 1486 N N . PHE A 1 192 ? 0.842 12.946 18.071 1.00 61.00 192 PHE A N 1
ATOM 1487 C CA . PHE A 1 192 ? -0.529 12.759 18.566 1.00 61.00 192 PHE A CA 1
ATOM 1488 C C . PHE A 1 192 ? -0.857 13.611 19.801 1.00 61.00 192 PHE A C 1
ATOM 1490 O O . PHE A 1 192 ? -2.023 13.939 20.015 1.00 61.00 192 PHE A O 1
ATOM 1497 N N . SER A 1 193 ? 0.144 13.972 20.610 1.00 54.16 193 SER A N 1
ATOM 1498 C CA . SER A 1 193 ? -0.032 14.813 21.805 1.00 54.16 193 SER A CA 1
ATOM 1499 C C . SER A 1 193 ? 0.036 16.313 21.511 1.00 54.16 193 SER A C 1
ATOM 1501 O O . SER A 1 193 ? -0.494 17.117 22.282 1.00 54.16 193 SER A O 1
ATOM 1503 N N . ALA A 1 194 ? 0.627 16.714 20.384 1.00 49.62 194 ALA A N 1
ATOM 1504 C CA . ALA A 1 194 ? 0.583 18.092 19.927 1.00 49.62 194 ALA A CA 1
ATOM 1505 C C . ALA A 1 194 ? -0.824 18.432 19.392 1.00 49.62 194 ALA A C 1
ATOM 1507 O O . ALA A 1 194 ? -1.278 17.808 18.428 1.00 49.62 194 ALA A O 1
ATOM 1508 N N . PRO A 1 195 ? -1.530 19.443 19.941 1.00 44.53 195 PRO A N 1
ATOM 1509 C CA . PRO A 1 195 ? -2.760 19.923 19.327 1.00 44.53 195 PRO A CA 1
ATOM 1510 C C . PRO A 1 195 ? -2.422 20.394 17.913 1.00 44.53 195 PRO A C 1
ATOM 1512 O O . PRO A 1 195 ? -1.637 21.331 17.736 1.00 44.53 195 PRO A O 1
ATOM 1515 N N . LEU A 1 196 ? -2.988 19.724 16.904 1.00 51.91 196 LEU A N 1
ATOM 1516 C CA . LEU A 1 196 ? -2.852 20.110 15.505 1.00 51.91 196 LEU A CA 1
ATOM 1517 C C . LEU A 1 196 ? -3.311 21.565 15.375 1.00 51.91 196 LEU A C 1
ATOM 1519 O O . LEU A 1 196 ? -4.505 21.863 15.338 1.00 51.91 196 LEU A O 1
ATOM 1523 N N . ARG A 1 197 ? -2.351 22.493 15.326 1.00 43.75 197 ARG A N 1
ATOM 1524 C CA . ARG A 1 197 ? -2.596 23.891 14.982 1.00 43.75 197 ARG A CA 1
ATOM 1525 C C . ARG A 1 197 ? -3.045 23.918 13.527 1.00 43.75 197 ARG A C 1
ATOM 1527 O O . ARG A 1 197 ? -2.233 24.009 12.612 1.00 43.75 197 ARG A O 1
ATOM 1534 N N . SER A 1 198 ? -4.351 23.806 13.316 1.00 38.94 198 SER A N 1
ATOM 1535 C CA . SER A 1 198 ? -4.967 24.132 12.039 1.00 38.94 198 SER A CA 1
ATOM 1536 C C . SER A 1 198 ? -4.614 25.585 11.690 1.00 38.94 198 SER A C 1
ATOM 1538 O O . SER A 1 198 ? -4.866 26.473 12.506 1.00 38.94 198 SER A O 1
ATOM 1540 N N . PRO A 1 199 ? -4.069 25.881 10.497 1.00 45.28 199 PRO A N 1
ATOM 1541 C CA . PRO A 1 199 ? -3.819 27.256 10.067 1.00 45.28 199 PRO A CA 1
ATOM 1542 C C . PRO A 1 199 ? -5.112 28.025 9.725 1.00 45.28 199 PRO A C 1
ATOM 1544 O O . PRO A 1 199 ? -5.043 29.137 9.207 1.00 45.28 199 PRO A O 1
ATOM 1547 N N . LEU A 1 200 ? -6.294 27.465 10.016 1.00 44.44 200 LEU A N 1
ATOM 1548 C CA . LEU A 1 200 ? -7.588 28.108 9.777 1.00 44.44 200 LEU A CA 1
ATOM 1549 C C . LEU A 1 200 ? -8.145 28.882 10.987 1.00 44.44 200 LEU A C 1
ATOM 1551 O O . LEU A 1 200 ? -9.130 29.596 10.822 1.00 44.44 200 LEU A O 1
ATOM 1555 N N . SER A 1 201 ? -7.527 28.821 12.173 1.00 42.03 201 SER A N 1
ATOM 1556 C CA . SER A 1 201 ? -8.022 29.546 13.361 1.00 42.03 201 SER A CA 1
ATOM 1557 C C . SER A 1 201 ? -7.413 30.940 13.575 1.00 42.03 201 SER A C 1
ATOM 1559 O O . SER A 1 201 ? -7.977 31.735 14.318 1.00 42.03 201 SER A O 1
ATOM 1561 N N . SER A 1 202 ? -6.335 31.320 12.879 1.00 46.06 202 SER A N 1
ATOM 1562 C CA . SER A 1 202 ? -5.687 32.634 13.073 1.00 46.06 202 SER A CA 1
ATOM 1563 C C . SER A 1 202 ? -6.340 33.803 12.317 1.00 46.06 202 SER A C 1
ATOM 1565 O O . SER A 1 202 ? -5.808 34.913 12.317 1.00 46.06 202 SER A O 1
ATOM 1567 N N . LYS A 1 203 ? -7.497 33.590 11.675 1.00 51.12 203 LYS A N 1
ATOM 1568 C CA . LYS A 1 203 ? -8.221 34.643 10.936 1.00 51.12 203 LYS A CA 1
ATOM 1569 C C . LYS A 1 203 ? -9.591 35.020 11.499 1.00 51.12 203 LYS A C 1
ATOM 1571 O O . LYS A 1 203 ? -10.198 35.937 10.955 1.00 51.12 203 LYS A O 1
ATOM 1576 N N . LEU A 1 204 ? -10.052 34.404 12.591 1.00 51.47 204 LEU A N 1
ATOM 1577 C CA . LEU A 1 204 ? -11.333 34.785 13.207 1.00 51.47 204 LEU A CA 1
ATOM 1578 C C . LEU A 1 204 ? -11.207 35.789 14.369 1.00 51.47 204 LEU A C 1
ATOM 1580 O O . LEU A 1 204 ? -12.201 36.386 14.765 1.00 51.47 204 LEU A O 1
ATOM 1584 N N . GLU A 1 205 ? -9.999 36.060 14.868 1.00 51.34 205 GLU A N 1
ATOM 1585 C CA . GLU A 1 205 ? -9.787 36.925 16.045 1.00 51.34 205 GLU A CA 1
ATOM 1586 C C . GLU A 1 205 ? -9.421 38.384 15.714 1.00 51.34 205 GLU A C 1
ATOM 1588 O O . GLU A 1 205 ? -8.652 39.023 16.429 1.00 51.34 205 GLU A O 1
ATOM 1593 N N . ARG A 1 206 ? -9.953 38.962 14.628 1.00 55.88 206 ARG A N 1
ATOM 1594 C CA . ARG A 1 206 ? -9.761 40.406 14.347 1.00 55.88 206 ARG A CA 1
ATOM 1595 C C . ARG A 1 206 ? -11.031 41.198 14.039 1.00 55.88 206 ARG A C 1
ATOM 1597 O O . ARG A 1 206 ? -10.914 42.345 13.626 1.00 55.88 206 ARG A O 1
ATOM 1604 N N . PHE A 1 207 ? -12.226 40.650 14.277 1.00 47.94 207 PHE A N 1
ATOM 1605 C CA . PHE A 1 207 ? -13.484 41.356 13.968 1.00 47.94 207 PHE A CA 1
ATOM 1606 C C . PHE A 1 207 ? -14.394 41.680 15.166 1.00 47.94 207 PHE A C 1
ATOM 1608 O O . PHE A 1 207 ? -15.509 42.150 14.974 1.00 47.94 207 PHE A O 1
ATOM 1615 N N . SER A 1 208 ? -13.922 41.506 16.401 1.00 57.41 208 SER A N 1
ATOM 1616 C CA . SER A 1 208 ? -14.720 41.713 17.626 1.00 57.41 208 SER A CA 1
ATOM 1617 C C . SER A 1 208 ? -14.191 42.824 18.550 1.00 57.41 208 SER A C 1
ATOM 1619 O O . SER A 1 208 ? -14.518 42.856 19.731 1.00 57.41 208 SER A O 1
ATOM 1621 N N . GLY A 1 209 ? -13.397 43.762 18.019 1.00 51.75 209 GLY A N 1
ATOM 1622 C CA . GLY A 1 209 ? -12.749 44.833 18.794 1.00 51.75 209 GLY A CA 1
ATOM 1623 C C . GLY A 1 209 ? -13.075 46.270 18.366 1.00 51.75 209 GLY A C 1
ATOM 1624 O O . GLY A 1 209 ? -12.254 47.151 18.591 1.00 51.75 209 GLY A O 1
ATOM 1625 N N . TRP A 1 210 ? -14.222 46.530 17.727 1.00 48.91 210 TRP A N 1
ATOM 1626 C CA . TRP A 1 210 ? -14.670 47.889 17.376 1.00 48.91 210 TRP A CA 1
ATOM 1627 C C . TRP A 1 210 ? -16.145 48.063 17.739 1.00 48.91 210 TRP A C 1
ATOM 1629 O O . TRP A 1 210 ? -17.008 48.049 16.872 1.00 48.91 210 TRP A O 1
ATOM 1639 N N . ALA A 1 211 ? -16.453 48.184 19.029 1.00 43.00 211 ALA A N 1
ATOM 1640 C CA . ALA A 1 211 ? -17.717 48.760 19.500 1.00 43.00 211 ALA A CA 1
ATOM 1641 C C . ALA A 1 211 ? -17.673 48.988 21.018 1.00 43.00 211 ALA A C 1
ATOM 1643 O O . ALA A 1 211 ? -18.389 48.334 21.764 1.00 43.00 211 ALA A O 1
ATOM 1644 N N . ALA A 1 212 ? -16.831 49.910 21.484 1.00 41.56 212 ALA A N 1
ATOM 1645 C CA . ALA A 1 212 ? -17.053 50.593 22.760 1.00 41.56 212 ALA A CA 1
ATOM 1646 C C . ALA A 1 212 ? -16.099 51.784 22.879 1.00 41.56 212 ALA A C 1
ATOM 1648 O O . ALA A 1 212 ? -14.922 51.598 23.158 1.00 41.56 212 ALA A O 1
ATOM 1649 N N . HIS A 1 213 ? -16.603 52.993 22.623 1.00 38.06 213 HIS A N 1
ATOM 1650 C CA . HIS A 1 213 ? -16.420 54.171 23.480 1.00 38.06 213 HIS A CA 1
ATOM 1651 C C . HIS A 1 213 ? -16.962 55.416 22.776 1.00 38.06 213 HIS A C 1
ATOM 1653 O O . HIS A 1 213 ? -16.323 55.947 21.874 1.00 38.06 213 HIS A O 1
ATOM 1659 N N . GLN A 1 214 ? -18.121 55.898 23.230 1.00 40.75 214 GLN A N 1
ATOM 1660 C CA . GLN A 1 214 ? -18.293 57.263 23.746 1.00 40.75 214 GLN A CA 1
ATOM 1661 C C . GLN A 1 214 ? -19.763 57.472 24.132 1.00 40.75 214 GLN A C 1
ATOM 1663 O O . GLN A 1 214 ? -20.632 57.629 23.283 1.00 40.75 214 GLN A O 1
ATOM 1668 N N . ALA A 1 215 ? -20.021 57.476 25.438 1.00 37.56 215 ALA A N 1
ATOM 1669 C CA . ALA A 1 215 ? -21.182 58.120 26.033 1.00 37.56 215 ALA A CA 1
ATOM 1670 C C . ALA A 1 215 ? -20.642 59.264 26.907 1.00 37.56 215 ALA A C 1
ATOM 1672 O O . ALA A 1 215 ? -19.836 58.988 27.801 1.00 37.56 215 ALA A O 1
ATOM 1673 N N . PRO A 1 216 ? -21.004 60.529 26.647 1.00 43.72 216 PRO A N 1
ATOM 1674 C CA . PRO A 1 216 ? -20.670 61.628 27.534 1.00 43.72 216 PRO A CA 1
ATOM 1675 C C . PRO A 1 216 ? -21.656 61.727 28.706 1.00 43.72 216 PRO A C 1
ATOM 1677 O O . PRO A 1 216 ? -22.851 61.457 28.599 1.00 43.72 216 PRO A O 1
ATOM 1680 N N . THR A 1 217 ? -21.082 62.123 29.833 1.00 40.66 217 THR A N 1
ATOM 1681 C CA . THR A 1 217 ? -21.667 62.434 31.135 1.00 40.66 217 THR A CA 1
ATOM 1682 C C . THR A 1 217 ? -22.748 63.516 31.089 1.00 40.66 217 THR A C 1
ATOM 1684 O O . THR A 1 217 ? -22.629 64.515 30.385 1.00 40.66 217 THR A O 1
ATOM 1687 N N . ALA A 1 218 ? -23.772 63.314 31.917 1.00 39.47 218 ALA A N 1
ATOM 1688 C CA . ALA A 1 218 ? -24.879 64.220 32.201 1.00 39.47 218 ALA A CA 1
ATOM 1689 C C . ALA A 1 218 ? -24.457 65.533 32.890 1.00 39.47 218 ALA A C 1
ATOM 1691 O O . ALA A 1 218 ? -23.545 65.517 33.713 1.00 39.47 218 ALA A O 1
ATOM 1692 N N . ALA A 1 219 ? -25.216 66.612 32.661 1.00 37.91 219 ALA A N 1
ATOM 1693 C CA . ALA A 1 219 ? -25.865 67.405 33.715 1.00 37.91 219 ALA A CA 1
ATOM 1694 C C . ALA A 1 219 ? -26.812 68.469 33.118 1.00 37.91 219 ALA A C 1
ATOM 1696 O O . ALA A 1 219 ? -26.573 68.996 32.036 1.00 37.91 219 ALA A O 1
ATOM 1697 N N . ALA A 1 220 ? -27.894 68.722 33.861 1.00 37.75 220 ALA A N 1
ATOM 1698 C CA . ALA A 1 220 ? -28.906 69.782 33.748 1.00 37.75 220 ALA A CA 1
ATOM 1699 C C . ALA A 1 220 ? -28.285 71.181 33.489 1.00 37.75 220 ALA A C 1
ATOM 1701 O O . ALA A 1 220 ? -27.100 71.362 33.727 1.00 37.75 220 ALA A O 1
ATOM 1702 N N . TRP A 1 221 ? -28.977 72.209 32.984 1.00 38.00 221 TRP A N 1
ATOM 1703 C CA . TRP A 1 221 ? -30.071 72.946 33.633 1.00 38.00 221 TRP A CA 1
ATOM 1704 C C . TRP A 1 221 ? -30.896 73.805 32.647 1.00 38.00 221 TRP A C 1
ATOM 1706 O O . TRP A 1 221 ? -30.383 74.344 31.676 1.00 38.00 221 TRP A O 1
ATOM 1716 N N . ALA A 1 222 ? -32.182 73.899 32.997 1.00 39.41 222 ALA A N 1
ATOM 1717 C CA . ALA A 1 222 ? -33.255 74.872 32.753 1.00 39.41 222 ALA A CA 1
ATOM 1718 C C . ALA A 1 222 ? -33.056 76.178 31.938 1.00 39.41 222 ALA A C 1
ATOM 1720 O O . ALA A 1 222 ? -32.086 76.910 32.098 1.00 39.41 222 ALA A O 1
ATOM 1721 N N . GLY A 1 223 ? -34.156 76.544 31.253 1.00 39.56 223 GLY A N 1
ATOM 1722 C CA . GLY A 1 223 ? -34.500 77.874 30.717 1.00 39.56 223 GLY A CA 1
ATOM 1723 C C . GLY A 1 223 ? -34.489 77.882 29.182 1.00 39.56 223 GLY A C 1
ATOM 1724 O O . GLY A 1 223 ? -33.505 77.481 28.591 1.00 39.56 223 GLY A O 1
ATOM 1725 N N . GLY A 1 224 ? -35.511 78.254 28.412 1.00 37.84 224 GLY A N 1
ATOM 1726 C CA . GLY A 1 224 ? -36.737 78.991 28.670 1.00 37.84 224 GLY A CA 1
ATOM 1727 C C . GLY A 1 224 ? -36.969 79.996 27.518 1.00 37.84 224 GLY A C 1
ATOM 1728 O O . GLY A 1 224 ? -36.094 80.807 27.265 1.00 37.84 224 GLY A O 1
ATOM 1729 N N . TRP A 1 225 ? -38.162 79.955 26.903 1.00 43.44 225 TRP A N 1
ATOM 1730 C CA . TRP A 1 225 ? -38.879 81.068 26.231 1.00 43.44 225 TRP A CA 1
ATOM 1731 C C . TRP A 1 225 ? -38.424 81.606 24.841 1.00 43.44 225 TRP A C 1
ATOM 1733 O O . TRP A 1 225 ? -37.495 82.385 24.719 1.00 43.44 225 TRP A O 1
ATOM 1743 N N . TRP A 1 226 ? -39.172 81.194 23.801 1.00 42.09 226 TRP A N 1
ATOM 1744 C CA . TRP A 1 226 ? -39.963 81.976 22.814 1.00 42.09 226 TRP A CA 1
ATOM 1745 C C . TRP A 1 226 ? -39.511 83.385 22.305 1.00 42.09 226 TRP A C 1
ATOM 1747 O O . TRP A 1 226 ? -39.552 84.355 23.049 1.00 42.09 226 TRP A O 1
ATOM 1757 N N . TRP A 1 227 ? -39.348 83.445 20.965 1.00 48.75 227 TRP A N 1
ATOM 1758 C CA . TRP A 1 227 ? -39.639 84.485 19.935 1.00 48.75 227 TRP A CA 1
ATOM 1759 C C . TRP A 1 227 ? -38.774 85.731 19.645 1.00 48.75 227 TRP A C 1
ATOM 1761 O O . TRP A 1 227 ? -38.372 86.477 20.530 1.00 48.75 227 TRP A O 1
ATOM 1771 N N . HIS A 1 228 ? -38.750 85.960 18.315 1.00 50.12 228 HIS A N 1
ATOM 1772 C CA . HIS A 1 228 ? -38.445 87.120 17.460 1.00 50.12 228 HIS A CA 1
ATOM 1773 C C . HIS A 1 228 ? -36.989 87.469 17.137 1.00 50.12 228 HIS A C 1
ATOM 1775 O O . HIS A 1 228 ? -36.251 87.945 18.021 1.00 50.12 228 HIS A O 1
#

Secondary structure (DSSP, 8-state):
-PPPP-GGGGHHHHHHHHTS--EEEE-SSSS-EE-SSEEEE-S--HHHHHHHHHHHHHHHHTT---HHHHHHHTT-HHHHHHHHHHHHHHHHHH-TTTS-HHHHHHHHHH--S---SSHHHHHHHHH-TTS--PPPPGGG----HHHHHHHS-SSSHHHHHHHHHHHHHHHT-S----THHHHHHHHHHHHHHS----TTSTTSTTSS-------PPP----------

pLDDT: mean 78.98, std 21.59, range [37.56, 98.62]

Foldseek 3Di:
DDDDPPQVVCQVLLCQLLVHGAAEEAAPDPFWEDLLRYIHAHDDPPVLRNLQSNLRSLCNNQVLLPLLLLLLCQLPQQLQQQLSLLSSQVSLVVCVVRGDVVNNVVNCVQDVDDHDPHNVSSSVLSPPPPPDHDGDDRSSGGYDSVSNQPSPDDDVRLVVSLVSSVVSVVVPPDDPDDPSRVVSSVVVNVVSPDDPPDPVPPPPPPPPPPDDDDDDDDDDDDDDDDDD

Radius of gyration: 27.29 Å; chains: 1; bounding box: 57×106×51 Å

Organism: NCBI:txid470076

Sequence (228 aa):
MRQPVDTSRFRPLAHTVAGKPIQVIEGNEELAYTDGESIFVPRSPDHFQRAAVAAQASLVAVGSFDRHIMVRIAGHHSLRRRYLLLECLRAAAALKLVLPLEFSNRMTAIYDGPIPSCPFESLTWSRQARRRLPDPPEWLGTIKPIRMLHASGPGDSASSAAQDLSAALAEDALPDIDDEQESDRSRILELFSAPLRSPLSSKLERFSGWAAHQAPTAAAWAGGWWWH

=== Feature glossary ===
Key to the feature types in this record:

Secondary structure (8-state, DSSP). Secondary structure is the local, repeating backbone conformation. DSSP classifies it into eight states by reading the hydrogen-bond network: three helix types (H, G, I), two β types (E, B), two non-regular types (T, S), and unstructured coil (-).

Backbone torsions (φ/ψ). Backbone dihedral angles. Every residue except chain termini has a φ (preceding-C → N → Cα → C) and a ψ (N → Cα → C → next-N). They are reported in degrees following the IUPAC sign convention. Secondary structure is essentially a statement about which (φ, ψ) basin each residue occupies.

Predicted aligned error. Predicted Aligned Error (PAE) is an AlphaFold confidence matrix: entry (i, j) is the expected error in the position of residue j, in ångströms, when the prediction is superimposed on the true structure at residue i. Low PAE within a block of residues means that block is internally rigid and well-predicted; high PAE between two blocks means their relative placement is uncertain even if each block individually is confident.

B-factor. B-factor (Debye–Waller factor) reflects atomic displacement in the crystal lattice. It is an experimental observable (units Å²), not a prediction; low values mean the atom is pinned down, high values mean it moves or is heterogeneous across the crystal.

Secondary structure (3-state, P-SEA). Three-state secondary structure (P-SEA) collapses the eight DSSP classes into helix (a), strand (b), and coil (c). P-SEA assigns these from Cα geometry alone — distances and angles — without requiring backbone oxygens, so it works on any Cα trace.

Sequence. Primary structure: the covalent order of the twenty standard amino acids along the backbone. Two proteins with the same sequence will (almost always) fold to the same structure; two with 30% identity often share a fold but not the details.

pLDDT. pLDDT is the predicted lDDT-Cα score: AlphaFold's confidence that the local environment of each residue (all inter-atomic distances within 15 Å) is correctly placed. It is a per-residue number between 0 and 100, with higher meaning more reliable.

InterPro / GO / CATH / organism. Functional annotations link the protein to curated databases. InterPro entries identify conserved domains and families by matching the sequence against member-database signatures (Pfam, PROSITE, CDD, …). Gene Ontology (GO) terms describe molecular function, biological process, and cellular component in a controlled vocabulary. CATH places the structure in a hierarchical fold classification (Class/Architecture/Topology/Homologous-superfamily). The organism is the source species.

Contact-map, Ramachandran, and PAE plots. Three diagnostic plots accompany the record. The Cα contact map visualizes the tertiary structure as a 2D adjacency matrix (8 Å cutoff, sequence-local contacts suppressed). The Ramachandran plot shows the distribution of backbone (φ, ψ) torsions, with points in the α and β basins reflecting secondary structure content. The PAE plot shows AlphaFold's inter-residue confidence as a color matrix.

mmCIF coordinates. The mmCIF table is the protein's shape written out atom by atom. For each backbone N, Cα, C, and carbonyl O, it records an (x, y, z) coordinate triple in Å plus the residue type, chain letter, and residue number.

Radius of gyration, Cα contacts, bounding box. Three whole-structure scalars: the radius of gyration (RMS distance of Cα from centroid, in Å), the count of Cα–Cα contacts (pairs closer than 8 Å and separated by more than four residues in sequence — i.e. tertiary, not local, contacts), and the bounding-box dimensions. Together they distinguish compact globular folds from extended fibres or disordered chains.

Foldseek 3Di. The Foldseek 3Di string encodes local tertiary geometry as a 20-letter alphabet — one character per residue — derived from the relative positions of nearby Cα atoms. Unlike the amino-acid sequence, 3Di is a direct function of the 3D structure, so two proteins with the same fold have similar 3Di strings even at low sequence identity.

Rendered structure images. Six rendered views show the 3D structure from the faces of a cube — i.e. along ±x, ±y, ±z. Rendering representation is drawn randomly per protein from cartoon (secondary-structure ribbons), sticks (backbone bonds), or molecular surface; coloring is either N→C rainbow (blue at the N-terminus through red at the C-terminus) or one color per chain.

Nearest PDB structures. The Foldseek neighbor list gives the closest experimentally determined structures in the PDB, ranked by structural alignment. TM-score near 1 means near-identical fold; near 0.3 means only rough topology match. This is how one finds what a novel AlphaFold prediction most resembles in the solved-structure universe.

Solvent-accessible surface area. SASA measures how much of the protein is reachable by solvent. It is computed by rolling a water-sized probe over the atomic surface and summing the exposed area (Å²). Per-residue SASA distinguishes core (buried, low SASA) from surface (exposed, high SASA) residues; total SASA is a whole-molecule size measure.